Protein AF-A0A366D2D0-F1 (afdb_monomer_lite)

Foldseek 3Di:
DDPVLVVVQVPLVVVVVPPPDDDDDDDDDDDDDDPVVVVVVVVVVVVVVVDDDDDDDDDDPDPPVVVVVVVVVVVVVVVVVVVVVVVVVVVVVVVVVPCVVVPPPPVLVVLVVVVVVLVCVLVVDPDNVVSLVSLVVNLVVCVVVLVVCLVVLDQDARQNLLSNLVSCLVNVVLVVNQVSLLSQVVSVRYAHPPVDPDGSLLVLLVSLLVSLVVCVSSLHASPDRLVVNVVSCVVVVDPDQLQSQLSSLQSVLSRCVSVVVLVSSLVSNVVSCVSPVPSPCVVVNVVSCVVVVD

Secondary structure (DSSP, 8-state):
--HHHHHHHHHHHHHHTT----------------HHHHHHHHHHHHHHTT----------TTSHHHHHHHHHHHHHHHHHHHHHHHHHHHHHHHHHH-TTS----HHHHHHHHHHHHHHHHHHHSSSSSTTHHHHHHHHHHHHHHHHHHHHTT--S--HHHHHHHHHHHHTT-HHHHHHHHHHHHHTS-----TT--S-HHHHHHHHHHHHHHHHHHTT---TTHHHHHHHHHHHTT----HHHHHHHHHHHHHHHHHHT-HHHHHHHHHHHHHH-TTSSTHHHHHHHHHHHT-

Sequence (294 aa):
MNLIKKRQMDRLANLNKQKGAHKSEAKGGNAKPKTVSKLRKQLQKKAEVKVVDTPADSTGSDGSEADLKNLKDDVSDLENRVDDAESEIQAIKEKLDDESDFVGNPELETHKQMLVGLMDEVTSVEDIEERAPYKAEAIKRLEDFVNGFVSSGARYPNIVAVWVMIWLFDLKDIGRAMPLALHLVSQKIQLMPGRFNSNIATFVCDQVYDWAKAQLDAHKSSGPYLEQLIEAMEAEKWELNKVVKGKMYVIYGKHLDALAEYEPALNAYETAMDINPQAGAKKRIRELQAKLKL

pLDDT: mean 81.35, std 22.66, range [28.45, 98.81]

InterPro domains:
  IPR010270 Bacteriophage P2, GpM [PF05944] (121-238)
  IPR019734 Tetratricopeptide repeat [PS50005] (246-279)

Radius of gyration: 29.44 Å; chains: 1; bounding box: 52×90×63 Å

Organism: NCBI:txid491951

Structure (mmCIF, N/CA/C/O backbone):
data_AF-A0A366D2D0-F1
#
_entry.id   AF-A0A366D2D0-F1
#
loop_
_atom_site.group_PDB
_atom_site.id
_atom_site.type_symbol
_atom_site.label_atom_id
_atom_site.label_alt_id
_atom_site.label_comp_id
_atom_site.label_asym_id
_atom_site.label_entity_id
_atom_site.label_seq_id
_atom_site.pdbx_PDB_ins_code
_atom_site.Cartn_x
_atom_site.Cartn_y
_atom_site.Cartn_z
_atom_site.occupancy
_atom_site.B_iso_or_equiv
_atom_site.auth_seq_id
_atom_site.auth_comp_id
_atom_site.auth_asym_id
_atom_site.auth_atom_id
_atom_site.pdbx_PDB_model_num
ATOM 1 N N . MET A 1 1 ? 2.535 -19.680 21.824 1.00 52.47 1 MET A N 1
ATOM 2 C CA . MET A 1 1 ? 1.413 -18.903 21.238 1.00 52.47 1 MET A CA 1
ATOM 3 C C . MET A 1 1 ? 0.231 -18.963 22.202 1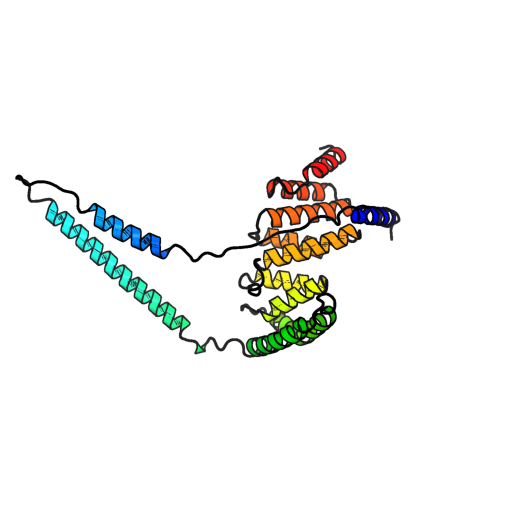.00 52.47 1 MET A C 1
ATOM 5 O O . MET A 1 1 ? -0.054 -20.050 22.684 1.00 52.47 1 MET A O 1
ATOM 9 N N . ASN A 1 2 ? -0.402 -17.836 22.553 1.00 64.12 2 ASN A N 1
ATOM 10 C CA . ASN A 1 2 ? -1.423 -17.805 23.615 1.00 64.12 2 ASN A CA 1
ATOM 11 C C . ASN A 1 2 ? -2.765 -18.423 23.149 1.00 64.12 2 ASN A C 1
ATOM 13 O O . ASN A 1 2 ? -3.200 -18.192 22.019 1.00 64.12 2 ASN A O 1
ATOM 17 N N . LEU A 1 3 ? -3.425 -19.182 24.033 1.00 40.34 3 LEU A N 1
ATOM 18 C CA . LEU A 1 3 ? -4.651 -19.954 23.786 1.00 40.34 3 LEU A CA 1
ATOM 19 C C . LEU A 1 3 ? -5.821 -19.090 23.277 1.00 40.34 3 LEU A C 1
ATOM 21 O O . LEU A 1 3 ? -6.649 -19.563 22.496 1.00 40.34 3 LEU A O 1
ATOM 25 N N . ILE A 1 4 ? -5.854 -17.815 23.678 1.00 46.47 4 ILE A N 1
ATOM 26 C CA . ILE A 1 4 ? -6.839 -16.819 23.231 1.00 46.47 4 ILE A CA 1
ATOM 27 C C . ILE A 1 4 ? -6.760 -16.620 21.709 1.00 46.47 4 ILE A C 1
ATOM 29 O O . ILE A 1 4 ? -7.781 -16.748 21.034 1.00 46.47 4 ILE A O 1
ATOM 33 N N . LYS A 1 5 ? -5.552 -16.417 21.153 1.00 48.38 5 LYS A N 1
ATOM 34 C CA . LYS A 1 5 ? -5.363 -16.194 19.707 1.00 48.38 5 LYS A CA 1
ATOM 35 C C . LYS A 1 5 ? -5.811 -17.404 18.879 1.00 48.38 5 LYS A C 1
ATOM 37 O O . LYS A 1 5 ? -6.445 -17.225 17.845 1.00 48.38 5 LYS A O 1
ATOM 42 N N . LYS A 1 6 ? -5.588 -18.634 19.369 1.00 50.22 6 LYS A N 1
ATOM 43 C CA . LYS A 1 6 ? -6.093 -19.852 18.705 1.00 50.22 6 LYS A CA 1
ATOM 44 C C . LYS A 1 6 ? -7.627 -19.911 18.692 1.00 50.22 6 LYS A C 1
ATOM 46 O O . LYS A 1 6 ? -8.207 -20.094 17.635 1.00 50.22 6 LYS A O 1
ATOM 51 N N . ARG A 1 7 ? -8.293 -19.675 19.828 1.00 49.91 7 ARG A N 1
ATOM 52 C CA . ARG A 1 7 ? -9.772 -19.674 19.900 1.00 49.91 7 ARG A CA 1
ATOM 53 C C . ARG A 1 7 ? -10.433 -18.533 19.120 1.00 49.91 7 ARG A C 1
ATOM 55 O O . ARG A 1 7 ? -11.623 -18.610 18.822 1.00 49.91 7 ARG A O 1
ATOM 62 N N . GLN A 1 8 ? -9.689 -17.470 18.817 1.00 47.38 8 GLN A N 1
ATOM 63 C CA . GLN A 1 8 ? -10.128 -16.451 17.869 1.00 47.38 8 GLN A CA 1
ATOM 64 C C . GLN A 1 8 ? -10.071 -17.004 16.433 1.00 47.38 8 GLN A C 1
ATOM 66 O O . GLN A 1 8 ? -11.096 -16.926 15.761 1.00 47.38 8 GLN A O 1
ATOM 71 N N . MET A 1 9 ? -8.958 -17.635 16.017 1.00 56.47 9 MET A N 1
ATOM 72 C CA . MET A 1 9 ? -8.757 -18.201 14.663 1.00 56.47 9 MET A CA 1
ATOM 73 C C . MET A 1 9 ? -9.925 -19.042 14.143 1.00 56.47 9 MET A C 1
ATOM 75 O O . MET A 1 9 ? -10.369 -18.868 13.009 1.00 56.47 9 MET A O 1
ATOM 79 N N . ASP A 1 10 ? -10.466 -19.912 14.994 1.00 54.81 10 ASP A N 1
ATOM 80 C CA . ASP A 1 10 ? -11.540 -20.839 14.626 1.00 54.81 10 ASP A CA 1
ATOM 81 C C . ASP A 1 10 ? -12.886 -20.128 14.309 1.00 54.81 10 ASP A C 1
ATOM 83 O O . ASP A 1 10 ? -13.818 -20.745 13.782 1.00 54.81 10 ASP A O 1
ATOM 87 N N . ARG A 1 11 ? -13.022 -18.821 14.611 1.00 47.12 11 ARG A N 1
ATOM 88 C CA . ARG A 1 11 ? -14.260 -18.048 14.393 1.00 47.12 11 ARG A CA 1
ATOM 89 C C . ARG A 1 11 ? -14.361 -17.367 13.025 1.00 47.12 11 ARG A C 1
ATOM 91 O O . ARG A 1 11 ? -15.436 -17.459 12.433 1.00 47.12 11 ARG A O 1
ATOM 98 N N . LEU A 1 12 ? -13.325 -16.702 12.494 1.00 46.84 12 LEU A N 1
ATOM 99 C CA . LEU A 1 12 ? -13.467 -16.018 11.189 1.00 46.84 12 LEU A CA 1
ATOM 100 C C . LEU A 1 12 ? -13.526 -16.997 10.009 1.00 46.84 12 LEU A C 1
ATOM 102 O O . LEU A 1 12 ? -14.236 -16.724 9.039 1.00 46.84 12 LEU A O 1
ATOM 106 N N . ALA A 1 13 ? -12.927 -18.186 10.141 1.00 47.25 13 ALA A N 1
ATOM 107 C CA . ALA A 1 13 ? -13.076 -19.277 9.175 1.00 47.25 13 ALA A CA 1
ATOM 108 C C . ALA A 1 13 ? -14.555 -19.600 8.859 1.00 47.25 13 ALA A C 1
ATOM 110 O O . ALA A 1 13 ? -14.911 -19.827 7.703 1.00 47.25 13 ALA A O 1
ATOM 111 N N . ASN A 1 14 ? -15.438 -19.546 9.865 1.00 44.28 14 ASN A N 1
ATOM 112 C CA . ASN A 1 14 ? -16.872 -19.788 9.686 1.00 44.28 14 ASN A CA 1
ATOM 113 C C . ASN A 1 14 ? -17.629 -18.603 9.050 1.00 44.28 14 ASN A C 1
ATOM 115 O O . ASN A 1 14 ? -18.633 -18.828 8.375 1.00 44.28 14 ASN A O 1
ATOM 119 N N . LEU A 1 15 ? -17.162 -17.356 9.204 1.00 42.53 15 LEU A N 1
ATOM 120 C CA . LEU A 1 15 ? -17.813 -16.185 8.591 1.00 42.53 15 LEU A CA 1
ATOM 121 C C . LEU A 1 15 ? -17.563 -16.085 7.079 1.00 42.53 15 LEU A C 1
ATOM 123 O O . LEU A 1 15 ? -18.434 -15.609 6.347 1.00 42.53 15 LEU A O 1
ATOM 127 N N . ASN A 1 16 ? -16.403 -16.539 6.593 1.00 38.56 16 ASN A N 1
ATOM 128 C CA . ASN A 1 16 ? -16.060 -16.452 5.168 1.00 38.56 16 ASN A CA 1
ATOM 129 C C . ASN A 1 16 ? -16.996 -17.281 4.271 1.00 38.56 16 ASN A C 1
ATOM 131 O O . ASN A 1 16 ? -17.237 -16.908 3.124 1.00 38.56 16 ASN A O 1
ATOM 135 N N . LYS A 1 17 ? -17.610 -18.346 4.804 1.00 42.81 17 LYS A N 1
ATOM 136 C CA . LYS A 1 17 ? -18.504 -19.244 4.052 1.00 42.81 17 LYS A CA 1
ATOM 137 C C . LYS A 1 17 ? -19.850 -18.616 3.642 1.00 42.81 17 LYS A C 1
ATOM 139 O O . LYS A 1 17 ? -20.606 -19.246 2.913 1.00 42.81 17 LYS A O 1
ATOM 144 N N . GLN A 1 18 ? -20.165 -17.399 4.104 1.00 42.59 18 GLN A N 1
ATOM 145 C CA . GLN A 1 18 ? -21.477 -16.753 3.921 1.00 42.59 18 GLN A CA 1
ATOM 146 C C . GLN A 1 18 ? -21.485 -15.531 2.980 1.00 42.59 18 GLN A C 1
ATOM 148 O O . GLN A 1 18 ? -22.542 -14.939 2.782 1.00 42.59 18 GLN A O 1
ATOM 153 N N . LYS A 1 19 ? -20.339 -15.107 2.420 1.00 40.75 19 LYS A N 1
ATOM 154 C CA . LYS A 1 19 ? -20.214 -13.805 1.716 1.00 40.75 19 LYS A CA 1
ATOM 155 C C . LYS A 1 19 ? -19.785 -13.877 0.244 1.00 40.75 19 LYS A C 1
ATOM 157 O O . LYS A 1 19 ? -19.439 -12.855 -0.336 1.00 40.75 19 LYS A O 1
ATOM 162 N N . GLY A 1 20 ? -19.819 -15.058 -0.369 1.00 37.41 20 GLY A N 1
ATOM 163 C CA . GLY A 1 20 ? -19.345 -15.289 -1.743 1.00 37.41 20 GLY A CA 1
ATOM 164 C C . GLY A 1 20 ? -20.298 -14.891 -2.883 1.00 37.41 20 GLY A C 1
ATOM 165 O O . GLY A 1 20 ? -20.088 -15.350 -3.999 1.00 37.41 20 GLY A O 1
ATOM 166 N N . ALA A 1 21 ? -21.351 -14.101 -2.636 1.00 36.56 21 ALA A N 1
ATOM 167 C CA . ALA A 1 21 ? -22.382 -13.786 -3.632 1.00 36.56 21 ALA A CA 1
ATOM 168 C C . ALA A 1 21 ? -22.459 -12.281 -3.963 1.00 36.56 21 ALA A C 1
ATOM 170 O O . ALA A 1 21 ? -22.469 -11.449 -3.059 1.00 36.56 21 ALA A O 1
ATOM 171 N N . HIS A 1 22 ? -22.604 -11.980 -5.262 1.00 32.03 22 HIS A N 1
ATOM 172 C CA . HIS A 1 22 ? -22.794 -10.661 -5.903 1.00 32.03 22 HIS A CA 1
ATOM 173 C C . HIS A 1 22 ? -21.599 -9.675 -5.905 1.00 32.03 22 HIS A C 1
ATOM 175 O O . HIS A 1 22 ? -21.304 -9.021 -4.907 1.00 32.03 22 HIS A O 1
ATOM 181 N N . LYS A 1 23 ? -20.988 -9.463 -7.089 1.00 35.56 23 LYS A N 1
ATOM 182 C CA . LYS A 1 23 ? -20.135 -8.294 -7.405 1.00 35.56 23 LYS A CA 1
ATOM 183 C C . LYS A 1 23 ? -20.101 -7.989 -8.919 1.00 35.56 23 LYS A C 1
ATOM 185 O O . LYS A 1 23 ? -19.731 -8.858 -9.699 1.00 35.56 23 LYS A O 1
ATOM 190 N N . SER A 1 24 ? -20.490 -6.767 -9.304 1.00 32.62 24 SER A N 1
ATOM 191 C CA . SER A 1 24 ? -20.585 -6.182 -10.671 1.00 32.62 24 SER A CA 1
ATOM 192 C C . SER A 1 24 ? -21.121 -4.729 -10.504 1.00 32.62 24 SER A C 1
ATOM 194 O O . SER A 1 24 ? -21.665 -4.451 -9.434 1.00 32.62 24 SER A O 1
ATOM 196 N N . GLU A 1 25 ? -21.042 -3.721 -11.390 1.00 28.45 25 GLU A N 1
ATOM 197 C CA . GLU A 1 25 ? -20.259 -3.324 -12.594 1.00 28.45 25 GLU A CA 1
ATOM 198 C C . GLU A 1 25 ? -20.647 -1.838 -12.905 1.00 28.45 25 GLU A C 1
ATOM 200 O O . GLU A 1 25 ? -21.586 -1.333 -12.295 1.00 28.45 25 GLU A O 1
ATOM 205 N N . ALA A 1 26 ? -20.079 -1.056 -13.839 1.00 30.23 26 ALA A N 1
ATOM 206 C CA . ALA A 1 26 ? -18.733 -0.940 -14.431 1.00 30.23 26 ALA A CA 1
ATOM 207 C C . ALA A 1 26 ? -18.665 0.347 -15.298 1.00 30.23 26 ALA A C 1
ATOM 209 O O . ALA A 1 26 ? -19.688 0.767 -15.835 1.00 30.23 26 ALA A O 1
ATOM 210 N N . LYS A 1 27 ? -17.450 0.886 -15.534 1.00 31.72 27 LYS A N 1
ATOM 211 C CA . LYS A 1 27 ? -17.128 2.013 -16.461 1.00 31.72 27 LYS A CA 1
ATOM 212 C C . LYS A 1 27 ? -17.766 3.372 -16.059 1.00 31.72 27 LYS A C 1
ATOM 214 O O . LYS A 1 27 ? -18.673 3.424 -15.243 1.00 31.72 27 LYS A O 1
ATOM 219 N N . GLY A 1 28 ? -17.320 4.538 -16.539 1.00 30.05 28 GLY A N 1
ATOM 220 C CA . GLY A 1 28 ? -16.122 4.891 -17.320 1.00 30.05 28 GLY A CA 1
ATOM 221 C C . GLY A 1 28 ? -16.344 6.182 -18.136 1.00 30.05 28 GLY A C 1
ATOM 222 O O . GLY A 1 28 ? -17.386 6.320 -18.767 1.00 30.05 28 GLY A O 1
ATOM 223 N N . GLY A 1 29 ? -15.394 7.129 -18.147 1.00 28.91 29 GLY A N 1
ATOM 224 C CA . GLY A 1 29 ? -15.506 8.366 -18.943 1.00 28.91 29 GLY A CA 1
ATOM 225 C C . GLY A 1 29 ? -14.376 9.379 -18.701 1.00 28.91 29 GLY A C 1
ATOM 226 O O . GLY A 1 29 ? -13.947 9.562 -17.567 1.00 28.91 29 GLY A O 1
ATOM 227 N N . ASN A 1 30 ? -13.895 10.033 -19.765 1.00 31.80 30 ASN A N 1
ATOM 228 C CA . ASN A 1 30 ? -12.744 10.954 -19.763 1.00 31.80 30 ASN A CA 1
ATOM 229 C C . ASN A 1 30 ? -13.148 12.337 -20.330 1.00 31.80 30 ASN A C 1
ATOM 231 O O . ASN A 1 30 ? -14.027 12.410 -21.189 1.00 31.80 30 ASN A O 1
ATOM 235 N N . ALA A 1 31 ? -12.524 13.432 -19.877 1.00 33.12 31 ALA A N 1
ATOM 236 C CA . ALA A 1 31 ? -12.874 14.801 -20.269 1.00 33.12 31 ALA A CA 1
ATOM 237 C C . ALA A 1 31 ? -11.646 15.723 -20.422 1.00 33.12 31 ALA A C 1
ATOM 239 O O . ALA A 1 31 ? -10.834 15.856 -19.510 1.00 33.12 31 ALA A O 1
ATOM 240 N N . LYS A 1 32 ? -11.550 16.420 -21.564 1.00 40.38 32 LYS A N 1
ATOM 241 C CA . LYS A 1 32 ? -10.494 17.414 -21.850 1.00 40.38 32 LYS A CA 1
ATOM 242 C C . LYS A 1 32 ? -10.744 18.757 -21.117 1.00 40.38 32 LYS A C 1
ATOM 244 O O . LYS A 1 32 ? -11.903 19.098 -20.857 1.00 40.38 32 LYS A O 1
ATOM 249 N N . PRO A 1 33 ? -9.690 19.529 -20.774 1.00 38.19 33 PRO A N 1
ATOM 250 C CA . PRO A 1 33 ? -9.798 20.711 -19.911 1.00 38.19 33 PRO A CA 1
ATOM 251 C C . PRO A 1 33 ? -10.516 21.895 -20.579 1.00 38.19 33 PRO A C 1
ATOM 253 O O . PRO A 1 33 ? -10.361 22.161 -21.768 1.00 38.19 33 PRO A O 1
ATOM 256 N N . LYS A 1 34 ? -11.304 22.639 -19.789 1.00 43.53 34 LYS A N 1
ATOM 257 C CA . LYS A 1 34 ? -12.264 23.654 -20.279 1.00 43.53 34 LYS A CA 1
ATOM 258 C C . LYS A 1 34 ? -11.745 25.104 -20.258 1.00 43.53 34 LYS A C 1
ATOM 260 O O . LYS A 1 34 ? -12.503 26.024 -20.561 1.00 43.53 34 LYS A O 1
ATOM 265 N N . THR A 1 35 ? -10.490 25.329 -19.868 1.00 49.75 35 THR A N 1
ATOM 266 C CA . THR A 1 35 ? -10.008 26.635 -19.377 1.00 49.75 35 THR A CA 1
ATOM 267 C C . THR A 1 35 ? -9.891 27.709 -20.466 1.00 49.75 35 THR A C 1
ATOM 269 O O . THR A 1 35 ? -10.516 28.761 -20.344 1.00 49.75 35 THR A O 1
ATOM 272 N N . VAL A 1 36 ? -9.178 27.435 -21.567 1.00 40.06 36 VAL A N 1
ATOM 273 C CA . VAL A 1 36 ? -8.894 28.420 -22.641 1.00 40.06 36 VAL A CA 1
ATOM 274 C C . VAL A 1 36 ? -10.177 28.963 -23.294 1.00 40.06 36 VAL A C 1
ATOM 276 O O . VAL A 1 36 ? -10.278 30.145 -23.619 1.00 40.06 36 VAL A O 1
ATOM 279 N N . SER A 1 37 ? -11.211 28.121 -23.411 1.00 48.66 37 SER A N 1
ATOM 280 C CA . SER A 1 37 ? -12.526 28.510 -23.944 1.00 48.66 37 SER A CA 1
ATOM 281 C C . SER A 1 37 ? -13.201 29.620 -23.126 1.00 48.66 37 SER A C 1
ATOM 283 O O . SER A 1 37 ? -13.938 30.435 -23.683 1.00 48.66 37 SER A O 1
ATOM 285 N N . LYS A 1 38 ? -12.952 29.672 -21.811 1.00 46.56 38 LYS A N 1
ATOM 286 C CA . LYS A 1 38 ? -13.625 30.602 -20.898 1.00 46.56 38 LYS A CA 1
ATOM 287 C C . LYS A 1 38 ? -13.111 32.034 -21.068 1.00 46.56 38 LYS A C 1
ATOM 289 O O . LYS A 1 38 ? -13.925 32.947 -21.170 1.00 46.56 38 LYS A O 1
ATOM 294 N N . LEU A 1 39 ? -11.792 32.202 -21.197 1.00 45.12 39 LEU A N 1
ATOM 295 C CA . LEU A 1 39 ? -11.152 33.505 -21.403 1.00 45.12 39 LEU A CA 1
ATOM 296 C C . LEU A 1 39 ? -11.525 34.101 -22.772 1.00 45.12 39 LEU A C 1
ATOM 298 O O . LEU A 1 39 ? -11.969 35.244 -22.853 1.00 45.12 39 LEU A O 1
ATOM 302 N N . ARG A 1 40 ? -11.472 33.286 -23.838 1.00 48.25 40 ARG A N 1
ATOM 303 C CA . ARG A 1 40 ? -11.847 33.706 -25.202 1.00 48.25 40 ARG A CA 1
ATOM 304 C C . ARG A 1 40 ? -13.308 34.176 -25.285 1.00 48.25 40 ARG A C 1
ATOM 306 O O . ARG A 1 40 ? -13.587 35.186 -25.923 1.00 48.25 40 ARG A O 1
ATOM 313 N N . LYS A 1 41 ? -14.224 33.509 -24.567 1.00 55.38 41 LYS A N 1
ATOM 314 C CA . LYS A 1 41 ? -15.632 33.937 -24.439 1.00 55.38 41 LYS A CA 1
ATOM 315 C C . LYS A 1 41 ? -15.826 35.203 -23.599 1.00 55.38 41 LYS A C 1
ATOM 317 O O . LYS A 1 41 ? -16.751 35.959 -23.878 1.00 55.38 41 LYS A O 1
ATOM 322 N N . GLN A 1 42 ? -14.993 35.453 -22.587 1.00 56.38 42 GLN A N 1
ATOM 323 C CA . GLN A 1 42 ? -15.056 36.703 -21.817 1.00 56.38 42 GLN A CA 1
ATOM 324 C C . GLN A 1 42 ? -14.621 37.911 -22.656 1.00 56.38 42 GLN A C 1
ATOM 326 O O . GLN A 1 42 ? -15.281 38.945 -22.591 1.00 56.38 42 GLN A O 1
ATOM 331 N N . LEU A 1 43 ? -13.584 37.765 -23.487 1.00 56.66 43 LEU A N 1
ATOM 332 C CA . LEU A 1 43 ? -13.137 38.817 -24.407 1.00 56.66 43 LEU A CA 1
ATOM 333 C C . LEU A 1 43 ? -14.205 39.147 -25.463 1.00 56.66 43 LEU A C 1
ATOM 335 O O . LEU A 1 43 ? -14.566 40.312 -25.608 1.00 56.66 43 LEU A O 1
ATOM 339 N N . GLN A 1 44 ? -14.786 38.134 -26.120 1.00 53.97 44 GLN A N 1
ATOM 340 C CA . GLN A 1 44 ? -15.885 38.339 -27.079 1.00 53.97 44 GLN A CA 1
ATOM 341 C C . GLN A 1 44 ? -17.083 39.050 -26.429 1.00 53.97 44 GLN A C 1
ATOM 343 O O . GLN A 1 44 ? -17.546 40.065 -26.943 1.00 53.97 44 GLN A O 1
ATOM 348 N N . LYS A 1 45 ? -17.513 38.608 -25.239 1.00 55.00 45 LYS A N 1
ATOM 349 C CA . LYS A 1 45 ? -18.630 39.247 -24.530 1.00 55.00 45 LYS A CA 1
ATOM 350 C C . LYS A 1 45 ? -18.325 40.688 -24.080 1.00 55.00 45 LYS A C 1
ATOM 352 O O . LYS A 1 45 ? -19.245 41.495 -23.989 1.00 55.00 45 LYS A O 1
ATOM 357 N N . LYS A 1 46 ? -17.058 41.042 -23.812 1.00 53.81 46 LYS A N 1
ATOM 358 C CA . LYS A 1 46 ? -16.660 42.431 -23.492 1.00 53.81 46 LYS A CA 1
ATOM 359 C C . LYS A 1 46 ? -16.714 43.345 -24.730 1.00 53.81 46 LYS A C 1
ATOM 361 O O . LYS A 1 46 ? -16.952 44.537 -24.568 1.00 53.81 46 LYS A O 1
ATOM 366 N N . ALA A 1 47 ? -16.553 42.800 -25.940 1.00 50.06 47 ALA A N 1
ATOM 367 C CA . ALA A 1 47 ? -16.746 43.539 -27.190 1.00 50.06 47 ALA A CA 1
ATOM 368 C C . ALA A 1 47 ? -18.239 43.740 -27.527 1.00 50.06 47 ALA A C 1
ATOM 370 O O . ALA A 1 47 ? -18.647 44.852 -27.849 1.00 50.06 47 ALA A O 1
ATOM 371 N N . GLU A 1 48 ? -19.065 42.696 -27.387 1.00 41.66 48 GLU A N 1
ATOM 372 C CA . GLU A 1 48 ? -20.508 42.736 -27.701 1.00 41.66 48 GLU A CA 1
ATOM 373 C C . GLU A 1 48 ? -21.289 43.766 -26.862 1.00 41.66 48 GLU A C 1
ATOM 375 O O . GLU A 1 48 ? -22.199 44.416 -27.367 1.00 41.66 48 GLU A O 1
ATOM 380 N N . VAL A 1 49 ? -20.910 43.974 -25.595 1.00 45.94 49 VAL A N 1
ATOM 381 C CA . VAL A 1 49 ? -21.576 44.928 -24.679 1.00 45.94 49 VAL A CA 1
ATOM 382 C C . VAL A 1 49 ? -21.433 46.398 -25.116 1.00 45.94 49 VAL A C 1
ATOM 384 O O . VAL A 1 49 ? -22.150 47.254 -24.606 1.00 45.94 49 VAL A O 1
ATOM 387 N N . LYS A 1 50 ? -20.552 46.711 -26.076 1.00 49.53 50 LYS A N 1
ATOM 388 C CA . LYS A 1 50 ? -20.306 48.083 -26.548 1.00 49.53 50 LYS A CA 1
ATOM 389 C C . LYS A 1 50 ? -21.183 48.531 -27.729 1.00 49.53 50 LYS A C 1
ATOM 391 O O . LYS A 1 50 ? -20.972 49.632 -28.229 1.00 49.53 50 LYS A O 1
ATOM 396 N N . VAL A 1 51 ? -22.129 47.702 -28.185 1.00 47.75 51 VAL A N 1
ATOM 397 C CA . VAL A 1 51 ? -22.972 47.973 -29.367 1.00 47.75 51 VAL A CA 1
ATOM 398 C C . VAL A 1 51 ? -24.460 47.821 -29.022 1.00 47.75 51 VAL A C 1
ATOM 400 O O . VAL A 1 51 ? -25.081 46.806 -29.325 1.00 47.75 51 VAL A O 1
ATOM 403 N N . VAL A 1 52 ? -25.025 48.842 -28.369 1.00 41.19 52 VAL A N 1
ATOM 404 C CA . VAL A 1 52 ? -26.477 49.039 -28.180 1.00 41.19 52 VAL A CA 1
ATOM 405 C C . VAL A 1 52 ? -26.792 50.527 -28.377 1.00 41.19 52 VAL A C 1
ATOM 407 O O . VAL A 1 52 ? -25.969 51.381 -28.052 1.00 41.19 52 VAL A O 1
ATOM 410 N N . ASP A 1 53 ? -27.948 50.814 -28.970 1.00 47.28 53 ASP A N 1
ATOM 411 C CA . ASP A 1 53 ? -28.284 52.068 -29.651 1.00 47.28 53 ASP A CA 1
ATOM 412 C C . ASP A 1 53 ? -28.424 53.324 -28.770 1.00 47.28 53 ASP A C 1
ATOM 414 O O . ASP A 1 53 ? -29.012 53.285 -27.688 1.00 47.28 53 ASP A O 1
ATOM 418 N N . THR A 1 54 ? -28.057 54.474 -29.350 1.00 35.53 54 THR A N 1
ATOM 419 C CA . THR A 1 54 ? -28.595 55.796 -28.980 1.00 35.53 54 THR A CA 1
ATOM 420 C C . THR A 1 54 ? -28.960 56.563 -30.263 1.00 35.53 54 THR A C 1
ATOM 422 O O . THR A 1 54 ? -28.106 56.677 -31.146 1.00 35.53 54 THR A O 1
ATOM 425 N N . PRO A 1 55 ? -30.193 57.085 -30.418 1.00 42.16 55 PRO A N 1
ATOM 426 C CA . PRO A 1 55 ? -30.582 57.882 -31.583 1.00 42.16 55 PRO A CA 1
ATOM 427 C C . PRO A 1 55 ? -30.010 59.308 -31.529 1.00 42.16 55 PRO A C 1
ATOM 429 O O . PRO A 1 55 ? -29.616 59.797 -30.473 1.00 42.16 55 PRO A O 1
ATOM 432 N N . ALA A 1 56 ? -29.987 59.987 -32.677 1.00 48.38 56 ALA A N 1
ATOM 433 C CA . ALA A 1 56 ? -29.388 61.312 -32.812 1.00 48.38 56 ALA A CA 1
ATOM 434 C C . ALA A 1 56 ? -30.316 62.458 -32.361 1.00 48.38 56 ALA A C 1
ATOM 436 O O . ALA A 1 56 ? -31.331 62.718 -33.003 1.00 48.38 56 ALA A O 1
ATOM 437 N N . ASP A 1 57 ? -29.887 63.197 -31.337 1.00 36.75 57 ASP A N 1
ATOM 438 C CA . ASP A 1 57 ? -30.000 64.662 -31.266 1.00 36.75 57 ASP A CA 1
ATOM 439 C C . ASP A 1 57 ? -28.815 65.209 -30.426 1.00 36.75 57 ASP A C 1
ATOM 441 O O . ASP A 1 57 ? -27.837 64.502 -30.177 1.00 36.75 57 ASP A O 1
ATOM 445 N N . SER A 1 58 ? -28.849 66.489 -30.077 1.00 46.06 58 SER A N 1
ATOM 446 C CA . SER A 1 58 ? -27.700 67.387 -29.959 1.00 46.06 58 SER A CA 1
ATOM 447 C C . SER A 1 58 ? -27.108 67.597 -28.551 1.00 46.06 58 SER A C 1
ATOM 449 O O . SER A 1 58 ? -27.701 67.268 -27.527 1.00 46.06 58 SER A O 1
ATOM 451 N N . THR A 1 59 ? -25.951 68.283 -28.540 1.00 40.69 59 THR A N 1
ATOM 452 C CA . THR A 1 59 ? -25.195 68.870 -27.402 1.00 40.69 59 THR A CA 1
ATOM 453 C C . THR A 1 59 ? -24.235 67.952 -26.614 1.00 40.69 59 THR A C 1
ATOM 455 O O . THR A 1 59 ? -24.568 66.824 -26.274 1.00 40.69 59 THR A O 1
ATOM 458 N N . GLY A 1 60 ? -23.033 68.471 -26.289 1.00 38.50 60 GLY A N 1
ATOM 459 C CA . GLY A 1 60 ? -22.113 67.883 -25.291 1.00 38.50 60 GLY A CA 1
ATOM 460 C C . GLY A 1 60 ? -20.808 67.228 -25.789 1.00 38.50 60 GLY A C 1
ATOM 461 O O . GLY A 1 60 ? -20.526 66.090 -25.422 1.00 38.50 60 GLY A O 1
ATOM 462 N N . SER A 1 61 ? -19.972 67.916 -26.578 1.00 48.47 61 SER A N 1
ATOM 463 C CA . SER A 1 61 ? -18.650 67.401 -26.989 1.00 48.47 61 SER A CA 1
ATOM 464 C C . SER A 1 61 ? -17.541 67.710 -25.966 1.00 48.47 61 SER A C 1
ATOM 466 O O . SER A 1 61 ? -16.883 68.740 -26.086 1.00 48.47 61 SER A O 1
ATOM 468 N N . ASP A 1 62 ? -17.336 66.822 -24.985 1.00 47.97 62 ASP A N 1
ATOM 469 C CA . ASP A 1 62 ? -16.110 66.814 -24.145 1.00 47.97 62 ASP A CA 1
ATOM 470 C C . ASP A 1 62 ? -15.807 65.450 -23.466 1.00 47.97 62 ASP A C 1
ATOM 472 O O . ASP A 1 62 ? -14.686 65.189 -23.042 1.00 47.97 62 ASP A O 1
ATOM 476 N N . GLY A 1 63 ? -16.783 64.532 -23.365 1.00 51.00 63 GLY A N 1
ATOM 477 C CA . GLY A 1 63 ? -16.589 63.246 -22.664 1.00 51.00 63 GLY A CA 1
ATOM 478 C C . GLY A 1 63 ? -15.975 62.108 -23.495 1.00 51.00 63 GLY A C 1
ATOM 479 O O . GLY A 1 63 ? -15.217 61.292 -22.975 1.00 51.00 63 GLY A O 1
ATOM 480 N N . SER A 1 64 ? -16.288 62.027 -24.792 1.00 57.62 64 SER A N 1
ATOM 481 C CA . SER A 1 64 ? -16.013 60.828 -25.604 1.00 57.62 64 SER A CA 1
ATOM 482 C C . SER A 1 64 ? -14.541 60.631 -25.979 1.00 57.62 64 SER A C 1
ATOM 484 O O . SER A 1 64 ? -14.094 59.492 -26.104 1.00 57.62 64 SER A O 1
ATOM 486 N N . GLU A 1 65 ? -13.777 61.710 -26.158 1.00 54.56 65 GLU A N 1
ATOM 487 C CA . GLU A 1 65 ? -12.368 61.628 -26.564 1.00 54.56 65 GLU A CA 1
ATOM 488 C C . GLU A 1 65 ? -11.459 61.197 -25.402 1.00 54.56 65 GLU A C 1
ATOM 490 O O . GLU A 1 65 ? -10.538 60.405 -25.602 1.00 54.56 65 GLU A O 1
ATOM 495 N N . ALA A 1 66 ? -11.777 61.617 -24.171 1.00 56.50 66 ALA A N 1
ATOM 496 C CA . ALA A 1 66 ? -11.104 61.149 -22.961 1.00 56.50 66 ALA A CA 1
ATOM 497 C C . ALA A 1 66 ? -11.317 59.642 -22.736 1.00 56.50 66 ALA A C 1
ATOM 499 O O . ALA A 1 66 ? -10.350 58.912 -22.519 1.00 56.50 66 ALA A O 1
ATOM 500 N N . ASP A 1 67 ? -12.555 59.154 -22.868 1.00 58.25 67 ASP A N 1
ATOM 501 C CA . ASP A 1 67 ? -12.859 57.722 -22.761 1.00 58.25 67 ASP A CA 1
ATOM 502 C C . ASP A 1 67 ? -12.174 56.904 -23.865 1.00 58.25 67 ASP A C 1
ATOM 504 O O . ASP A 1 67 ? -11.577 55.864 -23.582 1.00 58.25 67 ASP A O 1
ATOM 508 N N . LEU A 1 68 ? -12.209 57.370 -25.120 1.00 56.69 68 LEU A N 1
ATOM 509 C CA . LEU A 1 68 ? -11.521 56.711 -26.237 1.00 56.69 68 LEU A CA 1
ATOM 510 C C . LEU A 1 68 ? -10.000 56.675 -26.052 1.00 56.69 68 LEU A C 1
ATOM 512 O O . LEU A 1 68 ? -9.378 55.684 -26.435 1.00 56.69 68 LEU A O 1
ATOM 516 N N . LYS A 1 69 ? -9.410 57.712 -25.448 1.00 68.19 69 LYS A N 1
ATOM 517 C CA . LYS A 1 69 ? -7.991 57.732 -25.093 1.00 68.19 69 LYS A CA 1
ATOM 518 C C . LYS A 1 69 ? -7.679 56.720 -23.990 1.00 68.19 69 LYS A C 1
ATOM 520 O O . LYS A 1 69 ? -6.843 55.852 -24.215 1.00 68.19 69 LYS A O 1
ATOM 525 N N . 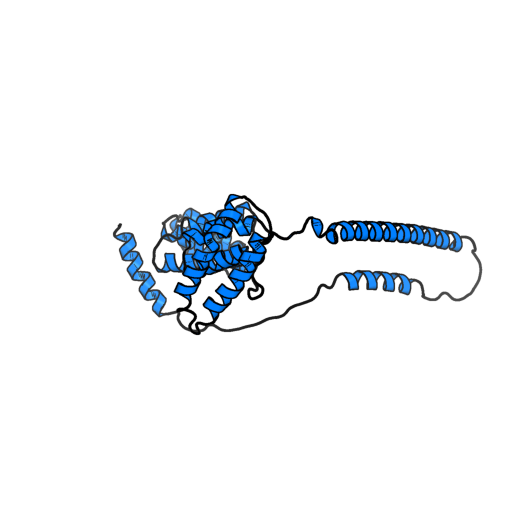ASN A 1 70 ? -8.399 56.758 -22.867 1.00 71.19 70 ASN A N 1
ATOM 526 C CA . ASN A 1 70 ? -8.221 55.806 -21.764 1.00 71.19 70 ASN A CA 1
ATOM 527 C C . ASN A 1 70 ? -8.328 54.351 -22.254 1.00 71.19 70 ASN A C 1
ATOM 529 O O . ASN A 1 70 ? -7.516 53.512 -21.892 1.00 71.19 70 ASN A O 1
ATOM 533 N N . LEU A 1 71 ? -9.287 54.065 -23.143 1.00 70.94 71 LEU A N 1
ATOM 534 C CA . LEU A 1 71 ? -9.476 52.753 -23.773 1.00 70.94 71 LEU A CA 1
ATOM 535 C C . LEU A 1 71 ? -8.375 52.350 -24.765 1.00 70.94 71 LEU A C 1
ATOM 537 O O . LEU A 1 71 ? -8.255 51.165 -25.068 1.00 70.94 71 LEU A O 1
ATOM 541 N N . LYS A 1 72 ? -7.614 53.305 -25.305 1.00 69.25 72 LYS A N 1
ATOM 542 C CA . LYS A 1 72 ? -6.460 53.046 -26.173 1.00 69.25 72 LYS A CA 1
ATOM 543 C C . LYS A 1 72 ? -5.198 52.805 -25.347 1.00 69.25 72 LYS A C 1
ATOM 545 O O . LYS A 1 72 ? -4.435 51.900 -25.672 1.00 69.25 72 LYS A O 1
ATOM 550 N N . ASP A 1 73 ? -5.037 53.558 -24.265 1.00 76.31 73 ASP A N 1
ATOM 551 C CA . ASP A 1 73 ? -3.964 53.379 -23.289 1.00 76.31 73 ASP A CA 1
ATOM 552 C C . ASP A 1 73 ? -4.120 51.998 -22.590 1.00 76.31 73 ASP A C 1
ATOM 554 O O . ASP A 1 73 ? -3.183 51.202 -22.598 1.00 76.31 73 ASP A O 1
ATOM 558 N N . ASP A 1 74 ? -5.342 51.626 -22.167 1.00 76.44 74 ASP A N 1
ATOM 559 C CA . ASP A 1 74 ? -5.732 50.278 -21.677 1.00 76.44 74 ASP A CA 1
ATOM 560 C C . ASP A 1 74 ? -5.356 49.137 -22.650 1.00 76.44 74 ASP A C 1
ATOM 562 O O . ASP A 1 74 ? -5.042 48.023 -22.225 1.00 76.44 74 ASP A O 1
ATOM 566 N N . VAL A 1 75 ? -5.464 49.375 -23.964 1.00 73.69 75 VAL A N 1
ATOM 567 C CA . VAL A 1 75 ? -5.148 48.375 -25.001 1.00 73.69 75 VAL A CA 1
ATOM 568 C C . VAL A 1 75 ? -3.642 48.257 -25.191 1.00 73.69 75 VAL A C 1
ATOM 570 O O . VAL A 1 75 ? -3.142 47.137 -25.205 1.00 73.69 75 VAL A O 1
ATOM 573 N N . SER A 1 76 ? -2.920 49.378 -25.229 1.00 76.44 76 SER A N 1
ATOM 574 C CA . SER A 1 76 ? -1.454 49.397 -25.283 1.00 76.44 76 SER A CA 1
ATOM 575 C C . SER A 1 76 ? -0.835 48.655 -24.088 1.00 76.44 76 SER A C 1
ATOM 577 O O . SER A 1 76 ? 0.081 47.852 -24.259 1.00 76.44 76 SER A O 1
ATOM 579 N N . ASP A 1 77 ? -1.368 48.853 -22.879 1.00 82.94 77 ASP A N 1
ATOM 580 C CA . ASP A 1 77 ? -0.935 48.130 -21.674 1.00 82.94 77 ASP A CA 1
ATOM 581 C C . ASP A 1 77 ? -1.263 46.628 -21.717 1.00 82.94 77 ASP A C 1
ATOM 583 O O . ASP A 1 77 ? -0.565 45.821 -21.100 1.00 82.94 77 ASP A O 1
ATOM 587 N N . LEU A 1 78 ? -2.314 46.218 -22.435 1.00 79.12 78 LEU A N 1
ATOM 588 C CA . LEU A 1 78 ? -2.634 44.803 -22.645 1.00 79.12 78 LEU A CA 1
ATOM 589 C C . LEU A 1 78 ? -1.771 44.160 -23.737 1.00 79.12 78 LEU A C 1
ATOM 591 O O . LEU A 1 78 ? -1.429 42.991 -23.588 1.00 79.12 78 LEU A O 1
ATOM 595 N N . GLU A 1 79 ? -1.412 44.899 -24.787 1.00 79.25 79 GLU A N 1
ATOM 596 C CA . GLU A 1 79 ? -0.522 44.445 -25.864 1.00 79.25 79 GLU A CA 1
ATOM 597 C C . GLU A 1 79 ? 0.897 44.212 -25.323 1.00 79.25 79 GLU A C 1
ATOM 599 O O . GLU A 1 79 ? 1.384 43.085 -25.394 1.00 79.25 79 GLU A O 1
ATOM 604 N N . ASN A 1 80 ? 1.482 45.192 -24.619 1.00 81.31 80 ASN A N 1
ATOM 605 C CA . ASN A 1 80 ? 2.781 45.045 -23.938 1.00 81.31 80 ASN A CA 1
ATOM 606 C C . ASN A 1 80 ? 2.834 43.791 -23.037 1.00 81.31 80 ASN A C 1
ATOM 608 O O . ASN A 1 80 ? 3.804 43.039 -23.039 1.00 81.31 80 ASN A O 1
ATOM 612 N N . ARG A 1 81 ? 1.754 43.526 -22.289 1.00 82.31 81 ARG A N 1
ATOM 613 C CA . ARG A 1 81 ? 1.651 42.374 -21.375 1.00 82.31 81 ARG A CA 1
ATOM 614 C C . ARG A 1 81 ? 1.397 41.036 -22.072 1.00 82.31 81 ARG A C 1
ATOM 616 O O . ARG A 1 81 ? 1.530 39.995 -21.425 1.00 82.31 81 ARG A O 1
ATOM 623 N N . VAL A 1 82 ? 0.988 41.042 -23.340 1.00 78.06 82 VAL A N 1
ATOM 624 C CA . VAL A 1 82 ? 0.977 39.841 -24.184 1.00 78.06 82 VAL A CA 1
ATOM 625 C C . VAL A 1 82 ? 2.383 39.589 -24.713 1.00 78.06 82 VAL A C 1
ATOM 627 O O . VAL A 1 82 ? 2.846 38.462 -24.587 1.00 78.06 82 VAL A O 1
ATOM 630 N N . ASP A 1 83 ? 3.092 40.618 -25.178 1.00 80.81 83 ASP A N 1
ATOM 631 C CA . ASP A 1 83 ? 4.474 40.497 -25.662 1.00 80.81 83 ASP A CA 1
ATOM 632 C C . ASP A 1 83 ? 5.437 40.016 -24.556 1.00 80.81 83 ASP A C 1
ATOM 634 O O . ASP A 1 83 ? 6.254 39.119 -24.791 1.00 80.81 83 ASP A O 1
ATOM 638 N N . ASP A 1 84 ? 5.286 40.519 -23.322 1.00 82.81 84 ASP A N 1
ATOM 639 C CA . ASP A 1 84 ? 5.981 40.006 -22.129 1.00 82.81 84 ASP A CA 1
ATOM 640 C C . ASP A 1 84 ? 5.690 38.508 -21.911 1.00 82.81 84 ASP A C 1
ATOM 642 O O . ASP A 1 84 ? 6.601 37.702 -21.717 1.00 82.81 84 ASP A O 1
ATOM 646 N N . ALA A 1 85 ? 4.415 38.109 -21.968 1.00 77.25 85 ALA A N 1
ATOM 647 C CA . ALA A 1 85 ? 3.993 36.732 -21.713 1.00 77.25 85 ALA A CA 1
ATOM 648 C C . ALA A 1 85 ? 4.392 35.765 -22.842 1.00 77.25 85 ALA A C 1
ATOM 650 O O . ALA A 1 85 ? 4.715 34.608 -22.572 1.00 77.25 85 ALA A O 1
ATOM 651 N N . GLU A 1 86 ? 4.401 36.210 -24.100 1.00 83.50 86 GLU A N 1
ATOM 652 C CA . GLU A 1 86 ? 4.923 35.432 -25.226 1.00 83.50 86 GLU A CA 1
ATOM 653 C C . GLU A 1 86 ? 6.450 35.301 -25.143 1.00 83.50 86 GLU A C 1
ATOM 655 O O . GLU A 1 86 ? 6.973 34.218 -25.417 1.00 83.50 86 GLU A O 1
ATOM 660 N N . SER A 1 87 ? 7.150 36.329 -24.651 1.00 81.56 87 SER A N 1
ATOM 661 C CA . SER A 1 87 ? 8.588 36.281 -24.352 1.00 81.56 87 SER A CA 1
ATOM 662 C C . SER A 1 87 ? 8.913 35.317 -23.203 1.00 81.56 87 SER A C 1
ATOM 664 O O . SER A 1 87 ? 9.827 34.502 -23.332 1.00 81.56 87 SER A O 1
ATOM 666 N N . GLU A 1 88 ? 8.140 35.323 -22.108 1.00 84.38 88 GLU A N 1
ATOM 667 C CA . GLU A 1 88 ? 8.262 34.324 -21.033 1.00 84.38 88 GLU A CA 1
ATOM 668 C C . GLU A 1 88 ? 7.993 32.905 -21.551 1.00 84.38 88 GLU A C 1
ATOM 670 O O . GLU A 1 88 ? 8.766 31.986 -21.276 1.00 84.38 88 GLU A O 1
ATOM 675 N N . ILE A 1 89 ? 6.931 32.713 -22.343 1.00 76.06 89 ILE A N 1
ATOM 676 C CA . ILE A 1 89 ? 6.605 31.422 -22.963 1.00 76.06 89 ILE A CA 1
ATOM 677 C C . ILE A 1 89 ? 7.736 30.957 -23.887 1.00 76.06 89 ILE A C 1
ATOM 679 O O . ILE A 1 89 ? 8.061 29.770 -23.885 1.00 76.06 89 ILE A O 1
ATOM 683 N N . GLN A 1 90 ? 8.351 31.854 -24.658 1.00 79.31 90 GLN A N 1
ATOM 684 C CA . GLN A 1 90 ? 9.460 31.517 -25.546 1.00 79.31 90 GLN A CA 1
ATOM 685 C C . GLN A 1 90 ? 10.728 31.151 -24.760 1.00 79.31 90 GLN A C 1
ATOM 687 O O . GLN A 1 90 ? 11.308 30.101 -25.018 1.00 79.31 90 GLN A O 1
ATOM 692 N N . ALA A 1 91 ? 11.082 31.912 -23.722 1.00 79.50 91 ALA A N 1
ATOM 693 C CA . ALA A 1 91 ? 12.195 31.583 -22.828 1.00 79.50 91 ALA A CA 1
ATOM 694 C C . ALA A 1 91 ? 11.959 30.300 -22.000 1.00 79.50 91 ALA A C 1
ATOM 696 O O . ALA A 1 91 ? 12.914 29.676 -21.535 1.00 79.50 91 ALA A O 1
ATOM 697 N N . ILE A 1 92 ? 10.700 29.896 -21.792 1.00 74.19 92 ILE A N 1
ATOM 698 C CA . ILE A 1 92 ? 10.333 28.601 -21.199 1.00 74.19 92 ILE A CA 1
ATOM 699 C C . ILE A 1 92 ? 10.459 27.469 -22.227 1.00 74.19 92 ILE A C 1
ATOM 701 O O . ILE A 1 92 ? 10.968 26.411 -21.865 1.00 74.19 92 ILE A O 1
ATOM 705 N N . LYS A 1 93 ? 10.055 27.673 -23.491 1.00 72.94 93 LYS A N 1
ATOM 706 C CA . LYS A 1 93 ? 10.279 26.691 -24.570 1.00 72.94 93 LYS A CA 1
ATOM 707 C C . LYS A 1 93 ? 11.760 26.458 -24.820 1.00 72.94 93 LYS A C 1
ATOM 709 O O . LYS A 1 93 ? 12.172 25.316 -24.856 1.00 72.94 93 LYS A O 1
ATOM 714 N N . GLU A 1 94 ? 12.575 27.504 -24.908 1.00 75.06 94 GLU A N 1
ATOM 715 C CA . GLU A 1 94 ? 14.018 27.358 -25.151 1.00 75.06 94 GLU A CA 1
ATOM 716 C C . GLU A 1 94 ? 14.722 26.593 -24.014 1.00 75.06 94 GLU A C 1
ATOM 718 O O . GLU A 1 94 ? 15.674 25.866 -24.263 1.00 75.06 94 GLU A O 1
ATOM 723 N N . LYS A 1 95 ? 14.192 26.650 -22.782 1.00 68.94 95 LYS A N 1
ATOM 724 C CA . LYS A 1 95 ? 14.624 25.822 -21.635 1.00 68.94 95 LYS A CA 1
ATOM 725 C C . LYS A 1 95 ? 14.016 24.409 -21.587 1.00 68.94 95 LYS A C 1
ATOM 727 O O . LYS A 1 95 ? 14.312 23.661 -20.659 1.00 68.94 95 LYS A O 1
ATOM 732 N N . LEU A 1 96 ? 13.130 24.068 -22.519 1.00 59.66 96 LEU A N 1
ATOM 733 C CA . LEU A 1 96 ? 12.530 22.739 -22.696 1.00 59.66 96 LEU A CA 1
ATOM 734 C C . LEU A 1 96 ? 13.062 22.044 -23.959 1.00 59.66 96 LEU A C 1
ATOM 736 O O . LEU A 1 96 ? 13.234 20.831 -23.944 1.00 59.66 96 LEU A O 1
ATOM 740 N N . ASP A 1 97 ? 13.332 22.817 -25.011 1.00 56.38 97 ASP A N 1
ATOM 741 C CA . ASP A 1 97 ? 13.901 22.383 -26.289 1.00 56.38 97 ASP A CA 1
ATOM 742 C C . ASP A 1 97 ? 15.431 22.179 -26.202 1.00 56.38 97 ASP A C 1
ATOM 744 O O . ASP A 1 97 ? 16.025 21.576 -27.097 1.00 56.38 97 ASP A O 1
ATOM 748 N N . ASP A 1 98 ? 16.079 22.621 -25.115 1.00 51.59 98 ASP A N 1
ATOM 749 C CA . ASP A 1 98 ? 17.455 22.244 -24.764 1.00 51.59 98 ASP A CA 1
ATOM 750 C C . ASP A 1 98 ? 17.506 20.801 -24.216 1.00 51.59 98 ASP A C 1
ATOM 752 O O . ASP A 1 98 ? 17.833 20.534 -23.058 1.00 51.59 98 ASP A O 1
ATOM 756 N N . GLU A 1 99 ? 17.163 19.835 -25.077 1.00 48.91 99 GLU A N 1
ATOM 757 C CA . GLU A 1 99 ? 17.195 18.396 -24.774 1.00 48.91 99 GLU A CA 1
ATOM 758 C C . GLU A 1 99 ? 18.616 17.878 -24.447 1.00 48.91 99 GLU A C 1
ATOM 760 O O . GLU A 1 99 ? 18.774 16.710 -24.086 1.00 48.91 99 GLU A O 1
ATOM 765 N N . SER A 1 100 ? 19.657 18.720 -24.533 1.00 45.06 100 SER A N 1
ATOM 766 C CA . SER A 1 100 ? 21.048 18.334 -24.264 1.00 45.06 100 SER A CA 1
ATOM 767 C C . SER A 1 100 ? 21.291 17.919 -22.805 1.00 45.06 100 SER A C 1
ATOM 769 O O . SER A 1 100 ? 22.030 16.962 -22.565 1.00 45.06 100 SER A O 1
ATOM 771 N N . ASP A 1 101 ? 20.5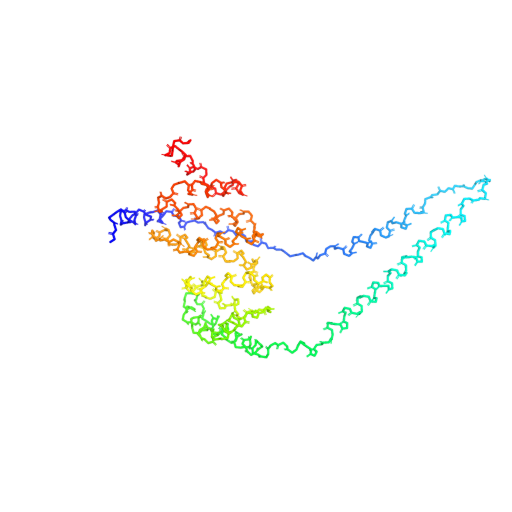91 18.543 -21.851 1.00 41.28 101 ASP A N 1
ATOM 772 C CA . ASP A 1 101 ? 20.573 18.142 -20.435 1.00 41.28 101 ASP A CA 1
ATOM 773 C C . ASP A 1 101 ? 19.536 17.034 -20.139 1.00 41.28 101 ASP A C 1
ATOM 775 O O . ASP A 1 101 ? 19.589 16.396 -19.083 1.00 41.28 101 ASP A O 1
ATOM 779 N N . PHE A 1 102 ? 18.619 16.735 -21.072 1.00 42.06 102 PHE A N 1
ATOM 780 C CA . PHE A 1 102 ? 17.690 15.599 -20.983 1.00 42.06 102 PHE A CA 1
ATOM 781 C C . PHE A 1 102 ? 18.139 14.403 -21.837 1.00 42.06 102 PHE A C 1
ATOM 783 O O . PHE A 1 102 ? 17.339 13.735 -22.498 1.00 42.06 102 PHE A O 1
ATOM 790 N N . VAL A 1 103 ? 19.418 14.027 -21.714 1.00 42.72 103 VAL A N 1
ATOM 791 C CA . VAL A 1 103 ? 19.845 12.640 -21.962 1.00 42.72 103 VAL A CA 1
ATOM 792 C C . VAL A 1 103 ? 19.191 11.754 -20.894 1.00 42.72 103 VAL A C 1
ATOM 794 O O . VAL A 1 103 ? 19.780 11.442 -19.857 1.00 42.72 103 VAL A O 1
ATOM 797 N N . GLY A 1 104 ? 17.922 11.404 -21.127 1.00 55.41 104 GLY A N 1
ATOM 798 C CA . GLY A 1 104 ? 17.088 10.639 -20.205 1.00 55.41 104 GLY A CA 1
ATOM 799 C C . GLY A 1 104 ? 17.817 9.378 -19.758 1.00 55.41 104 GLY A C 1
ATOM 800 O O . GLY A 1 104 ? 18.284 8.625 -20.611 1.00 55.41 104 GLY A O 1
ATOM 801 N N . ASN A 1 105 ? 17.956 9.206 -18.433 1.00 70.94 105 ASN A N 1
ATOM 802 C CA . ASN A 1 105 ? 18.898 8.275 -17.797 1.00 70.94 105 ASN A CA 1
ATOM 803 C C . ASN A 1 105 ? 19.084 6.983 -18.630 1.00 70.94 105 ASN A C 1
ATOM 805 O O . ASN A 1 105 ? 18.157 6.170 -18.667 1.00 70.94 105 ASN A O 1
ATOM 809 N N . PRO A 1 106 ? 20.249 6.760 -19.276 1.00 79.50 106 PRO A N 1
ATOM 810 C CA . PRO A 1 106 ? 20.438 5.628 -20.188 1.00 79.50 106 PRO A CA 1
ATOM 811 C C . PRO A 1 106 ? 20.180 4.264 -19.534 1.00 79.50 106 PRO A C 1
ATOM 813 O O . PRO A 1 106 ? 19.718 3.322 -20.182 1.00 79.50 106 PRO A O 1
ATOM 816 N N . GLU A 1 107 ? 20.408 4.172 -18.224 1.00 87.38 107 GLU A N 1
ATOM 817 C CA . GLU A 1 107 ? 20.072 3.007 -17.415 1.00 87.38 107 GLU A CA 1
ATOM 818 C C . GLU A 1 107 ? 18.547 2.813 -17.289 1.00 87.38 107 GLU A C 1
ATOM 820 O O . GLU A 1 107 ? 18.059 1.691 -17.426 1.00 87.38 107 GLU A O 1
ATOM 825 N N . LEU A 1 108 ? 17.770 3.889 -17.108 1.00 92.06 108 LEU A N 1
ATOM 826 C CA . LEU A 1 108 ? 16.302 3.843 -17.088 1.00 92.06 108 LEU A CA 1
ATOM 827 C C . LEU A 1 108 ? 15.730 3.428 -18.446 1.00 92.06 108 LEU A C 1
ATOM 829 O O . LEU A 1 108 ? 14.813 2.612 -18.473 1.00 92.06 108 LEU A O 1
ATOM 833 N N . GLU A 1 109 ? 16.239 3.956 -19.564 1.00 92.56 109 GLU A N 1
ATOM 834 C CA . GLU A 1 109 ? 15.743 3.562 -20.893 1.00 92.56 109 GLU A CA 1
ATOM 835 C C . GLU A 1 109 ? 16.067 2.094 -21.205 1.00 92.56 109 GLU A C 1
ATOM 837 O O . GLU A 1 109 ? 15.210 1.366 -21.710 1.00 92.56 109 GLU A O 1
ATOM 842 N N . THR A 1 110 ? 17.243 1.613 -20.789 1.00 94.69 110 THR A N 1
ATOM 843 C CA . THR A 1 110 ? 17.608 0.187 -20.858 1.00 94.69 110 THR A CA 1
ATOM 844 C C . THR A 1 110 ? 16.637 -0.677 -20.041 1.00 94.69 110 THR A C 1
ATOM 846 O O . THR A 1 110 ? 16.084 -1.656 -20.550 1.00 94.69 110 THR A O 1
ATOM 849 N N . HIS A 1 111 ? 16.341 -0.296 -18.794 1.00 97.38 111 HIS A N 1
ATOM 850 C CA . HIS A 1 111 ? 15.414 -1.048 -17.941 1.00 97.38 111 HIS A CA 1
ATOM 851 C C . HIS A 1 111 ? 13.938 -0.890 -18.340 1.00 97.38 111 HIS A C 1
ATOM 853 O O . HIS A 1 111 ? 13.149 -1.797 -18.083 1.00 97.38 111 HIS A O 1
ATOM 859 N N . LYS A 1 112 ? 13.545 0.189 -19.030 1.00 96.50 112 LYS A N 1
ATOM 860 C CA . LYS A 1 112 ? 12.232 0.310 -19.691 1.00 96.50 112 LYS A CA 1
ATOM 861 C C . LYS A 1 112 ? 12.089 -0.690 -20.841 1.00 96.50 112 LYS A C 1
ATOM 863 O O . LYS A 1 112 ? 11.041 -1.318 -20.952 1.00 96.50 112 LYS A O 1
ATOM 868 N N . GLN A 1 113 ? 13.122 -0.868 -21.668 1.00 96.25 113 GLN A N 1
ATOM 869 C CA . GLN A 1 113 ? 13.110 -1.879 -22.735 1.00 96.25 113 GLN A CA 1
ATOM 870 C C . GLN A 1 113 ? 13.048 -3.297 -22.151 1.00 96.25 113 GLN A C 1
ATOM 872 O O . GLN A 1 113 ? 12.222 -4.101 -22.583 1.00 96.25 113 GLN A O 1
ATOM 877 N N . MET A 1 114 ? 13.838 -3.580 -21.107 1.00 97.62 114 MET A N 1
ATOM 878 C CA . MET A 1 114 ? 13.768 -4.853 -20.380 1.00 97.62 114 MET A CA 1
ATOM 879 C C . MET A 1 114 ? 12.370 -5.091 -19.784 1.00 97.62 114 MET A C 1
ATOM 881 O O . MET A 1 114 ? 11.796 -6.161 -19.968 1.00 97.62 114 MET A O 1
ATOM 885 N N . LEU A 1 115 ? 11.790 -4.082 -19.127 1.00 98.06 115 LEU A N 1
ATOM 886 C CA . LEU A 1 115 ? 10.439 -4.124 -18.564 1.00 98.06 115 LEU A CA 1
ATOM 887 C C . LEU A 1 115 ? 9.373 -4.496 -19.606 1.00 98.06 115 LEU A C 1
ATOM 889 O O . LEU A 1 115 ? 8.465 -5.245 -19.261 1.00 98.06 115 LEU A O 1
ATOM 893 N N . VAL A 1 116 ? 9.461 -4.007 -20.850 1.00 97.31 116 VAL A N 1
ATOM 894 C CA . VAL A 1 116 ? 8.508 -4.382 -21.915 1.00 97.31 116 VAL A CA 1
ATOM 895 C C . VAL A 1 116 ? 8.579 -5.885 -22.191 1.00 97.31 116 VAL A C 1
ATOM 897 O O . VAL A 1 116 ? 7.557 -6.557 -22.087 1.00 97.31 116 VAL A O 1
ATOM 900 N N . GLY A 1 117 ? 9.776 -6.439 -22.411 1.00 97.69 117 GLY A N 1
ATOM 901 C CA . GLY A 1 117 ? 9.943 -7.886 -22.606 1.00 97.69 117 GLY A CA 1
ATOM 902 C C . GLY A 1 117 ? 9.459 -8.714 -21.408 1.00 97.69 117 GLY A C 1
ATOM 903 O O . GLY A 1 117 ? 8.794 -9.731 -21.582 1.00 97.69 117 GLY A O 1
ATOM 904 N N . LEU A 1 118 ? 9.701 -8.241 -20.181 1.00 98.06 118 LEU A N 1
ATOM 905 C CA . LEU A 1 118 ? 9.208 -8.888 -18.957 1.00 98.06 118 LEU A CA 1
ATOM 906 C C . LEU A 1 118 ? 7.685 -8.779 -18.793 1.00 98.06 118 LEU A C 1
ATOM 908 O O . LEU A 1 118 ? 7.058 -9.679 -18.235 1.00 98.06 118 LEU A O 1
ATOM 912 N N . MET A 1 119 ? 7.066 -7.700 -19.275 1.00 96.69 119 MET A N 1
ATOM 913 C CA . MET A 1 119 ? 5.610 -7.581 -19.337 1.00 96.69 119 MET A CA 1
ATOM 914 C C . MET A 1 119 ? 5.013 -8.538 -20.373 1.00 96.69 119 MET A C 1
ATOM 916 O O . MET A 1 119 ? 3.950 -9.101 -20.106 1.00 96.69 119 MET A O 1
ATOM 920 N N . ASP A 1 120 ? 5.688 -8.771 -21.497 1.00 96.94 120 ASP A N 1
ATOM 921 C CA . ASP A 1 120 ? 5.264 -9.747 -22.505 1.00 96.94 120 ASP A CA 1
ATOM 922 C C . ASP A 1 120 ? 5.417 -11.187 -21.977 1.00 96.94 120 ASP A C 1
ATOM 924 O O . ASP A 1 120 ? 4.449 -11.950 -22.025 1.00 96.94 120 ASP A O 1
ATOM 928 N N . GLU A 1 121 ? 6.546 -11.533 -21.336 1.00 97.06 121 GLU A N 1
ATOM 929 C CA . GLU A 1 121 ? 6.717 -12.794 -20.584 1.00 97.06 121 GLU A CA 1
ATOM 930 C C . GLU A 1 121 ? 5.548 -13.003 -19.596 1.00 97.06 121 GLU A C 1
ATOM 932 O O . GLU A 1 121 ? 4.831 -14.001 -19.672 1.00 97.06 121 GLU A O 1
ATOM 937 N N . VAL A 1 122 ? 5.285 -12.023 -18.721 1.00 96.19 122 VAL A N 1
ATOM 938 C CA . VAL A 1 122 ? 4.220 -12.076 -17.700 1.00 96.19 122 VAL A CA 1
ATOM 939 C C . VAL A 1 122 ? 2.801 -12.073 -18.289 1.00 96.19 122 VAL A C 1
ATOM 941 O O . VAL A 1 122 ? 1.874 -12.501 -17.604 1.00 96.19 122 VAL A O 1
ATOM 944 N N . THR A 1 123 ? 2.571 -11.576 -19.508 1.00 93.88 123 THR A N 1
ATOM 945 C CA . THR A 1 123 ? 1.217 -11.525 -20.101 1.00 93.88 123 THR A CA 1
ATOM 946 C C . THR A 1 123 ? 0.920 -12.637 -21.099 1.00 93.88 123 THR A C 1
ATOM 948 O O . THR A 1 123 ? -0.263 -12.895 -21.326 1.00 93.88 123 THR A O 1
ATOM 951 N N . SER A 1 124 ? 1.946 -13.334 -21.598 1.00 95.62 124 SER A N 1
ATOM 952 C CA . SER A 1 124 ? 1.826 -14.520 -22.460 1.00 95.62 124 SER A CA 1
ATOM 953 C C . SER A 1 124 ? 1.138 -15.720 -21.788 1.00 95.62 124 SER A C 1
ATOM 955 O O . SER A 1 124 ? 0.476 -16.507 -22.458 1.00 95.62 124 SER A O 1
ATOM 957 N N . VAL A 1 125 ? 1.253 -15.843 -20.462 1.00 95.69 125 VAL A N 1
ATOM 958 C CA . VAL A 1 125 ? 0.591 -16.883 -19.659 1.00 95.69 125 VAL A CA 1
ATOM 959 C C . VAL A 1 125 ? -0.885 -16.531 -19.494 1.00 95.69 125 VAL A C 1
ATOM 961 O O . VAL A 1 125 ? -1.191 -15.506 -18.889 1.00 95.69 125 VAL A O 1
ATOM 964 N N . GLU A 1 126 ? -1.817 -17.337 -20.003 1.00 92.62 126 GLU A N 1
ATOM 965 C CA . GLU A 1 126 ? -3.247 -16.981 -19.985 1.00 92.62 126 GLU A CA 1
ATOM 966 C C . GLU A 1 126 ? -3.823 -16.867 -18.562 1.00 92.62 126 GLU A C 1
ATOM 968 O O . GLU A 1 126 ? -4.418 -15.836 -18.234 1.00 92.62 126 GLU A O 1
ATOM 973 N N . ASP A 1 127 ? -3.599 -17.866 -17.701 1.00 93.88 127 ASP A N 1
ATOM 974 C CA . ASP A 1 127 ? -4.073 -17.844 -16.313 1.00 93.88 127 ASP A CA 1
ATOM 975 C C . ASP A 1 127 ? -3.329 -16.774 -15.492 1.00 93.88 127 ASP A C 1
ATOM 977 O O . ASP A 1 127 ? -2.106 -16.641 -15.540 1.00 93.88 127 ASP A O 1
ATOM 981 N N . ILE A 1 128 ? -4.076 -15.974 -14.728 1.00 89.94 128 ILE A N 1
ATOM 982 C CA . ILE A 1 128 ? -3.531 -14.866 -13.943 1.00 89.94 128 ILE A CA 1
ATOM 983 C C . ILE A 1 128 ? -2.841 -15.319 -12.645 1.00 89.94 128 ILE A C 1
ATOM 985 O O . ILE A 1 128 ? -1.999 -14.577 -12.125 1.00 89.94 128 ILE A O 1
ATOM 989 N N . GLU A 1 129 ? -3.165 -16.511 -12.136 1.00 90.62 129 GLU A N 1
ATOM 990 C CA . GLU A 1 129 ? -2.542 -17.117 -10.954 1.00 90.62 129 GLU A CA 1
ATOM 991 C C . GLU A 1 129 ? -1.190 -17.756 -11.321 1.00 90.62 129 GLU A C 1
ATOM 993 O O . GLU A 1 129 ? -0.193 -17.539 -10.625 1.00 90.62 129 GLU A O 1
ATOM 998 N N . GLU A 1 130 ? -1.099 -18.408 -12.486 1.00 95.88 130 GLU A N 1
ATOM 999 C CA . GLU A 1 130 ? 0.152 -18.979 -13.020 1.00 95.88 130 GLU A CA 1
ATOM 1000 C C . GLU A 1 130 ? 1.215 -17.923 -13.381 1.00 95.88 130 GLU A C 1
ATOM 1002 O O . GLU A 1 130 ? 2.394 -18.244 -13.526 1.00 95.88 130 GLU A O 1
ATOM 1007 N N . ARG A 1 131 ? 0.856 -16.633 -13.446 1.00 97.50 131 ARG A N 1
ATOM 1008 C CA . ARG A 1 131 ? 1.808 -15.523 -13.666 1.00 97.50 131 ARG A CA 1
ATOM 1009 C C . ARG A 1 131 ? 2.744 -15.257 -12.482 1.00 97.50 131 ARG A C 1
ATOM 1011 O O . ARG A 1 131 ? 3.661 -14.445 -12.615 1.00 97.50 131 ARG A O 1
ATOM 1018 N N . ALA A 1 132 ? 2.530 -15.870 -11.315 1.00 97.88 132 ALA A N 1
ATOM 1019 C CA . ALA A 1 132 ? 3.314 -15.569 -10.113 1.00 97.88 132 ALA A CA 1
ATOM 1020 C C . ALA A 1 132 ? 4.840 -15.821 -10.255 1.00 97.88 132 ALA A C 1
ATOM 1022 O O . ALA A 1 132 ? 5.603 -14.915 -9.907 1.00 97.88 132 ALA A O 1
ATOM 1023 N N . PRO A 1 133 ? 5.332 -16.950 -10.813 1.00 98.12 133 PRO A N 1
ATOM 1024 C CA . PRO A 1 133 ? 6.770 -17.172 -11.001 1.00 98.12 133 PRO A CA 1
ATOM 1025 C C . PRO A 1 133 ? 7.406 -16.161 -11.965 1.00 98.12 133 PRO A C 1
ATOM 1027 O O . PRO A 1 133 ? 8.487 -15.646 -11.690 1.00 98.12 133 PRO A O 1
ATOM 1030 N N . TYR A 1 134 ? 6.703 -15.812 -13.047 1.00 98.38 134 TYR A N 1
ATOM 1031 C CA . TYR A 1 134 ? 7.157 -14.834 -14.040 1.00 98.38 134 TYR A CA 1
ATOM 1032 C C . TYR A 1 134 ? 7.320 -13.439 -13.427 1.00 98.38 134 TYR A C 1
ATOM 1034 O O . TYR A 1 134 ? 8.341 -12.791 -13.634 1.00 98.38 134 TYR A O 1
ATOM 1042 N N . LYS A 1 135 ? 6.373 -12.999 -12.584 1.00 98.38 135 LYS A N 1
ATOM 1043 C CA . LYS A 1 135 ? 6.504 -11.742 -11.823 1.00 98.38 135 LYS A CA 1
ATOM 1044 C C . LYS A 1 135 ? 7.694 -11.771 -10.860 1.00 98.38 135 LYS A C 1
ATOM 1046 O O . LYS A 1 135 ? 8.356 -10.752 -10.693 1.00 98.38 135 LYS A O 1
ATOM 1051 N N . ALA A 1 136 ? 7.972 -12.912 -10.225 1.00 98.50 136 ALA A N 1
ATOM 1052 C CA . ALA A 1 136 ? 9.081 -13.047 -9.280 1.00 98.50 136 ALA A CA 1
ATOM 1053 C C . ALA A 1 136 ? 10.454 -12.978 -9.977 1.00 98.50 136 ALA A C 1
ATOM 1055 O O . ALA A 1 136 ? 11.343 -12.266 -9.512 1.00 98.50 136 ALA A O 1
ATOM 1056 N N . GLU A 1 137 ? 10.610 -13.655 -11.117 1.00 98.44 137 GLU A N 1
ATOM 1057 C CA . GLU A 1 137 ? 11.813 -13.568 -11.956 1.00 98.44 137 GLU A CA 1
ATOM 1058 C C . GLU A 1 137 ? 11.964 -12.172 -12.591 1.00 98.44 137 GLU A C 1
ATOM 1060 O O . GLU A 1 137 ? 13.068 -11.630 -12.626 1.00 98.44 137 GLU A O 1
ATOM 1065 N N . ALA A 1 138 ? 10.864 -11.536 -13.008 1.00 98.50 138 ALA A N 1
ATOM 1066 C CA . ALA A 1 138 ? 10.879 -10.164 -13.512 1.00 98.50 138 ALA A CA 1
ATOM 1067 C C . ALA A 1 138 ? 11.292 -9.136 -12.441 1.00 98.50 138 ALA A C 1
ATOM 1069 O O . ALA A 1 138 ? 12.051 -8.221 -12.747 1.00 98.50 138 ALA A O 1
ATOM 1070 N N . ILE A 1 139 ? 10.865 -9.300 -11.180 1.00 98.69 139 ILE A N 1
ATOM 1071 C CA . ILE A 1 139 ? 11.381 -8.498 -10.056 1.00 98.69 139 ILE A CA 1
ATOM 1072 C C . ILE A 1 139 ? 12.887 -8.720 -9.899 1.00 98.69 139 ILE A C 1
ATOM 1074 O O . ILE A 1 139 ? 13.633 -7.750 -9.880 1.00 98.69 139 ILE A O 1
ATOM 1078 N N . LYS A 1 140 ? 13.345 -9.976 -9.847 1.00 98.44 140 LYS A N 1
ATOM 1079 C CA . LYS A 1 140 ? 14.765 -10.326 -9.673 1.00 98.44 140 LYS A CA 1
ATOM 1080 C C . LYS A 1 140 ? 15.674 -9.735 -10.763 1.00 98.44 140 LYS A C 1
ATOM 1082 O O . LYS A 1 140 ? 16.797 -9.345 -10.473 1.00 98.44 140 LYS A O 1
ATOM 1087 N N . ARG A 1 141 ? 15.201 -9.630 -12.010 1.00 98.44 141 ARG A N 1
ATOM 1088 C CA . ARG A 1 141 ? 15.946 -8.989 -13.116 1.00 98.44 141 ARG A CA 1
ATOM 1089 C C . ARG A 1 141 ? 15.981 -7.454 -13.043 1.00 98.44 141 ARG A C 1
ATOM 1091 O O . ARG A 1 141 ? 16.786 -6.845 -13.736 1.00 98.44 141 ARG A O 1
ATOM 1098 N N . LEU A 1 142 ? 15.117 -6.835 -12.235 1.00 98.38 142 LEU A N 1
ATOM 1099 C CA . LEU A 1 142 ? 14.977 -5.378 -12.108 1.00 98.38 142 LEU A CA 1
ATOM 1100 C C . LEU A 1 142 ? 15.367 -4.843 -10.717 1.00 98.38 142 LEU A C 1
ATOM 1102 O O . LEU A 1 142 ? 15.459 -3.626 -10.545 1.00 98.38 142 LEU A O 1
ATOM 1106 N N . GLU A 1 143 ? 15.553 -5.706 -9.710 1.00 96.62 143 GLU A N 1
ATOM 1107 C CA . GLU A 1 143 ? 15.675 -5.259 -8.318 1.00 96.62 143 GLU A CA 1
ATOM 1108 C C . GLU A 1 143 ? 16.969 -4.488 -8.049 1.00 96.62 143 GLU A C 1
ATOM 1110 O O . GLU A 1 143 ? 16.902 -3.479 -7.356 1.00 96.62 143 GLU A O 1
ATOM 1115 N N . ASP A 1 144 ? 18.098 -4.839 -8.671 1.00 97.25 144 ASP A N 1
ATOM 1116 C CA . ASP A 1 144 ? 19.350 -4.074 -8.540 1.00 97.25 144 ASP A CA 1
ATOM 1117 C C . ASP A 1 144 ? 19.206 -2.623 -9.036 1.00 97.25 144 ASP A C 1
ATOM 1119 O O . ASP A 1 144 ? 19.596 -1.689 -8.333 1.00 97.25 144 ASP A O 1
ATOM 1123 N N . PHE A 1 145 ? 18.553 -2.407 -10.185 1.00 97.50 145 PHE A N 1
ATOM 1124 C CA . PHE A 1 145 ? 18.265 -1.063 -10.706 1.00 97.50 145 PHE A CA 1
ATOM 1125 C C . PHE A 1 145 ? 17.335 -0.269 -9.779 1.00 97.50 145 PHE A C 1
ATOM 1127 O O . PHE A 1 145 ? 17.580 0.901 -9.479 1.00 97.50 145 PHE A O 1
ATOM 1134 N N . VAL A 1 146 ? 16.265 -0.900 -9.284 1.00 98.06 146 VAL A N 1
ATOM 1135 C CA . VAL A 1 146 ? 15.313 -0.241 -8.373 1.00 98.06 146 VAL A CA 1
ATOM 1136 C C . VAL A 1 146 ? 15.958 0.057 -7.013 1.00 98.06 146 VAL A C 1
ATOM 1138 O O . VAL A 1 146 ? 15.724 1.127 -6.450 1.00 98.06 146 VAL A O 1
ATOM 1141 N N . ASN A 1 147 ? 16.830 -0.823 -6.519 1.00 97.06 147 ASN A N 1
ATOM 1142 C CA . ASN A 1 147 ? 17.628 -0.606 -5.313 1.00 97.06 147 ASN A CA 1
ATOM 1143 C C . ASN A 1 147 ? 18.636 0.539 -5.504 1.00 97.06 147 ASN A C 1
ATOM 1145 O O . ASN A 1 147 ? 18.780 1.369 -4.605 1.00 97.06 147 ASN A O 1
ATOM 1149 N N . GLY A 1 148 ? 19.286 0.633 -6.669 1.00 96.19 148 GLY A N 1
ATOM 1150 C CA . GLY A 1 148 ? 20.173 1.742 -7.037 1.00 96.19 148 GLY A CA 1
ATOM 1151 C C . GLY A 1 148 ? 19.440 3.084 -7.126 1.00 96.19 148 GLY A C 1
ATOM 1152 O O . GLY A 1 148 ? 19.888 4.080 -6.554 1.00 96.19 148 GLY A O 1
ATOM 1153 N N . PHE A 1 149 ? 18.259 3.107 -7.749 1.00 95.81 149 PHE A N 1
ATOM 1154 C CA . PHE A 1 149 ? 17.379 4.279 -7.800 1.00 95.81 149 PHE A CA 1
ATOM 1155 C C . PHE A 1 149 ? 16.964 4.766 -6.402 1.00 95.81 149 PHE A C 1
ATOM 1157 O O . PHE A 1 149 ? 17.086 5.954 -6.102 1.00 95.81 149 PHE A O 1
ATOM 1164 N N . VAL A 1 150 ? 16.533 3.856 -5.521 1.00 96.00 150 VAL A N 1
ATOM 1165 C CA . VAL A 1 150 ? 16.150 4.200 -4.141 1.00 96.00 150 VAL A CA 1
ATOM 1166 C C . VAL A 1 150 ? 17.360 4.672 -3.324 1.00 96.00 150 VAL A C 1
ATOM 1168 O O . VAL A 1 150 ? 17.270 5.691 -2.638 1.00 96.00 150 VAL A O 1
ATOM 1171 N N . SER A 1 151 ? 18.495 3.972 -3.415 1.00 94.44 151 SER A N 1
ATOM 1172 C CA . SER A 1 151 ? 19.697 4.243 -2.603 1.00 94.44 151 SER A CA 1
ATOM 1173 C C . SER A 1 151 ? 20.449 5.510 -3.020 1.00 94.44 151 SER A C 1
ATOM 1175 O O . SER A 1 151 ? 21.053 6.164 -2.176 1.00 94.44 151 SER A O 1
ATOM 1177 N N . SER A 1 152 ? 20.395 5.885 -4.302 1.00 92.00 152 SER A N 1
ATOM 1178 C CA . SER A 1 152 ? 20.957 7.150 -4.805 1.00 92.00 152 SER A CA 1
ATOM 1179 C C . SER A 1 152 ? 20.118 8.380 -4.435 1.00 92.00 152 SER A C 1
ATOM 1181 O O . SER A 1 152 ? 20.581 9.507 -4.602 1.00 92.00 152 SER A O 1
ATOM 1183 N N . GLY A 1 153 ? 18.885 8.192 -3.947 1.00 88.31 153 GLY A N 1
ATOM 1184 C CA . GLY A 1 153 ? 17.955 9.286 -3.654 1.00 88.31 153 GLY A CA 1
ATOM 1185 C C . GLY A 1 153 ? 17.442 10.017 -4.902 1.00 88.31 153 GLY A C 1
ATOM 1186 O O . GLY A 1 153 ? 16.918 11.126 -4.783 1.00 88.31 153 GLY A O 1
ATOM 1187 N N . ALA A 1 154 ? 17.594 9.426 -6.093 1.00 89.25 154 ALA A N 1
ATOM 1188 C CA . ALA A 1 154 ? 17.238 10.052 -7.360 1.00 89.25 154 ALA A CA 1
ATOM 1189 C C . ALA A 1 154 ? 15.724 10.321 -7.480 1.00 89.25 154 ALA A C 1
ATOM 1191 O O . ALA A 1 154 ? 14.884 9.518 -7.071 1.00 89.25 154 ALA A O 1
ATOM 1192 N N . ARG A 1 155 ? 15.360 11.467 -8.072 1.00 91.88 155 ARG A N 1
ATOM 1193 C CA . ARG A 1 155 ? 13.968 11.945 -8.174 1.00 91.88 155 ARG A CA 1
ATOM 1194 C C . ARG A 1 155 ? 13.577 12.226 -9.623 1.00 91.88 155 ARG A C 1
ATOM 1196 O O . ARG A 1 155 ? 13.510 13.374 -10.047 1.00 91.88 155 ARG A O 1
ATOM 1203 N N . TYR A 1 156 ? 13.287 11.162 -10.364 1.00 92.19 156 TYR A N 1
ATOM 1204 C CA . TYR A 1 156 ? 12.716 11.212 -11.714 1.00 92.19 156 TYR A CA 1
ATOM 1205 C C . TYR A 1 156 ? 11.560 10.201 -11.845 1.00 92.19 156 TYR A C 1
ATOM 1207 O O . TYR A 1 156 ? 11.540 9.220 -11.096 1.00 92.19 156 TYR A O 1
ATOM 1215 N N . PRO A 1 157 ? 10.596 10.386 -12.769 1.00 95.06 157 PRO A N 1
ATOM 1216 C CA . PRO A 1 157 ? 9.517 9.420 -12.991 1.00 95.06 157 PRO A CA 1
ATOM 1217 C C . PRO A 1 157 ? 10.065 8.045 -13.417 1.00 95.06 157 PRO A C 1
ATOM 1219 O O . PRO A 1 157 ? 10.564 7.876 -14.529 1.00 95.06 157 PRO A O 1
ATOM 1222 N N . ASN A 1 158 ? 9.981 7.051 -12.531 1.00 96.88 158 ASN A N 1
ATOM 1223 C CA . ASN A 1 158 ? 10.589 5.734 -12.705 1.00 96.88 158 ASN A CA 1
ATOM 1224 C C . ASN A 1 158 ? 9.504 4.654 -12.806 1.00 96.88 158 ASN A C 1
ATOM 1226 O O . ASN A 1 158 ? 9.118 4.010 -11.828 1.00 96.88 158 ASN A O 1
ATOM 1230 N N . ILE A 1 159 ? 9.015 4.446 -14.031 1.00 97.00 159 ILE A N 1
ATOM 1231 C CA . ILE A 1 159 ? 7.963 3.466 -14.324 1.00 97.00 159 ILE A CA 1
ATOM 1232 C C . ILE A 1 159 ? 8.377 2.025 -13.973 1.00 97.00 159 ILE A C 1
ATOM 1234 O O . ILE A 1 159 ? 7.525 1.227 -13.592 1.00 97.00 159 ILE A O 1
ATOM 1238 N N . VAL A 1 160 ? 9.675 1.701 -14.029 1.00 98.25 160 VAL A N 1
ATOM 1239 C CA . VAL A 1 160 ? 10.217 0.375 -13.682 1.00 98.25 160 VAL A CA 1
ATOM 1240 C C . VAL A 1 160 ? 10.056 0.107 -12.183 1.00 98.25 160 VAL A C 1
ATOM 1242 O O . VAL A 1 160 ? 9.510 -0.926 -11.799 1.00 98.25 160 VAL A O 1
ATOM 1245 N N . ALA A 1 161 ? 10.424 1.072 -11.335 1.00 98.56 161 ALA A N 1
ATOM 1246 C CA . ALA A 1 161 ? 10.220 0.986 -9.888 1.00 98.56 161 ALA A CA 1
ATOM 1247 C C . ALA A 1 161 ? 8.728 0.872 -9.516 1.00 98.56 161 ALA A C 1
ATOM 1249 O O . ALA A 1 161 ? 8.364 0.088 -8.637 1.00 98.56 161 ALA A O 1
ATOM 1250 N N . VAL A 1 162 ? 7.845 1.587 -10.226 1.00 98.62 162 VAL A N 1
ATOM 1251 C CA . VAL A 1 162 ? 6.387 1.473 -10.045 1.00 98.62 162 VAL A CA 1
ATOM 1252 C C . VAL A 1 162 ? 5.871 0.075 -10.427 1.00 98.62 162 VAL A C 1
ATOM 1254 O O . VAL A 1 162 ? 5.025 -0.469 -9.717 1.00 98.62 162 VAL A O 1
ATOM 1257 N N . TRP A 1 163 ? 6.389 -0.555 -11.487 1.00 98.50 163 TRP A N 1
ATOM 1258 C CA . TRP A 1 163 ? 6.024 -1.935 -11.841 1.00 98.50 163 TRP A CA 1
ATOM 1259 C C . TRP A 1 163 ? 6.538 -2.977 -10.849 1.00 98.50 163 TRP A C 1
ATOM 1261 O O . TRP A 1 163 ? 5.774 -3.866 -10.473 1.00 98.50 163 TRP A O 1
ATOM 1271 N N . VAL A 1 164 ? 7.774 -2.841 -10.360 1.00 98.75 164 VAL A N 1
ATOM 1272 C CA . VAL A 1 164 ? 8.311 -3.709 -9.299 1.00 98.75 164 VAL A CA 1
ATOM 1273 C C . VAL A 1 164 ? 7.462 -3.593 -8.027 1.00 98.75 164 VAL A C 1
ATOM 1275 O O . VAL A 1 164 ? 7.059 -4.614 -7.474 1.00 98.75 164 VAL A O 1
ATOM 1278 N N . MET A 1 165 ? 7.068 -2.380 -7.621 1.00 98.81 165 MET A N 1
ATOM 1279 C CA . MET A 1 165 ? 6.117 -2.165 -6.519 1.00 98.81 165 MET A CA 1
ATOM 1280 C C . MET A 1 165 ? 4.773 -2.881 -6.761 1.00 98.81 165 MET A C 1
ATOM 1282 O O . MET A 1 165 ? 4.273 -3.569 -5.869 1.00 98.81 165 MET A O 1
ATOM 1286 N N . ILE A 1 166 ? 4.185 -2.755 -7.959 1.00 98.56 166 ILE A N 1
ATOM 1287 C CA . ILE A 1 166 ? 2.930 -3.437 -8.328 1.00 98.56 166 ILE A CA 1
ATOM 1288 C C . ILE A 1 166 ? 3.079 -4.960 -8.206 1.00 98.56 166 ILE A C 1
ATOM 1290 O O . ILE A 1 166 ? 2.234 -5.607 -7.586 1.00 98.56 166 ILE A O 1
ATOM 1294 N N . TRP A 1 167 ? 4.150 -5.539 -8.755 1.00 98.62 167 TRP A N 1
ATOM 1295 C CA . TRP A 1 167 ? 4.371 -6.985 -8.724 1.00 98.62 167 TRP A CA 1
ATOM 1296 C C . TRP A 1 167 ? 4.670 -7.519 -7.317 1.00 98.62 167 TRP A C 1
ATOM 1298 O O . TRP A 1 167 ? 4.191 -8.600 -6.977 1.00 98.62 167 TRP A O 1
ATOM 1308 N N . LEU A 1 168 ? 5.355 -6.760 -6.457 1.00 98.81 168 LEU A N 1
ATOM 1309 C CA . LEU A 1 168 ? 5.545 -7.129 -5.049 1.00 98.81 168 LEU A CA 1
ATOM 1310 C C . LEU A 1 168 ? 4.203 -7.201 -4.293 1.00 98.81 168 LEU A C 1
ATOM 1312 O O . LEU A 1 168 ? 3.956 -8.163 -3.561 1.00 98.81 168 LEU A O 1
ATOM 1316 N N . PHE A 1 169 ? 3.281 -6.256 -4.531 1.00 98.56 169 PHE A N 1
ATOM 1317 C CA . PHE A 1 169 ? 1.917 -6.336 -3.989 1.00 98.56 169 PHE A CA 1
ATOM 1318 C C . PHE A 1 169 ? 1.075 -7.461 -4.616 1.00 98.56 169 PHE A C 1
ATOM 1320 O O . PHE A 1 169 ? 0.251 -8.062 -3.918 1.00 98.56 169 PHE A O 1
ATOM 1327 N N . ASP A 1 170 ? 1.254 -7.781 -5.901 1.00 97.44 170 ASP A N 1
ATOM 1328 C CA . ASP A 1 170 ? 0.605 -8.940 -6.532 1.00 97.44 170 ASP A CA 1
ATOM 1329 C C . ASP A 1 170 ? 1.028 -10.243 -5.838 1.00 97.44 170 ASP A C 1
ATOM 1331 O O . ASP A 1 170 ? 0.163 -11.024 -5.441 1.00 97.44 170 ASP A O 1
ATOM 1335 N N . LEU A 1 171 ? 2.334 -10.425 -5.609 1.00 97.75 171 LEU A N 1
ATOM 1336 C CA . LEU A 1 171 ? 2.935 -11.586 -4.935 1.00 97.75 171 LEU A CA 1
ATOM 1337 C C . LEU A 1 171 ? 2.744 -11.606 -3.406 1.00 97.75 171 LEU A C 1
ATOM 1339 O O . LEU A 1 171 ? 3.172 -12.548 -2.744 1.00 97.75 171 LEU A O 1
ATOM 1343 N N . LYS A 1 172 ? 2.088 -10.585 -2.838 1.00 97.19 172 LYS A N 1
ATOM 1344 C CA . LYS A 1 172 ? 1.852 -10.405 -1.390 1.00 97.19 172 LYS A CA 1
ATOM 1345 C C . LYS A 1 172 ? 3.130 -10.275 -0.549 1.00 97.19 172 LYS A C 1
ATOM 1347 O O . LYS A 1 172 ? 3.066 -10.401 0.677 1.00 97.19 172 LYS A O 1
ATOM 1352 N N . ASP A 1 173 ? 4.254 -9.928 -1.177 1.00 98.19 173 ASP A N 1
ATOM 1353 C CA . ASP A 1 173 ? 5.505 -9.562 -0.509 1.00 98.19 173 ASP A CA 1
ATOM 1354 C C . ASP A 1 173 ? 5.401 -8.131 0.039 1.00 98.19 173 ASP A C 1
ATOM 1356 O O . ASP A 1 173 ? 5.984 -7.175 -0.470 1.00 98.19 173 ASP A O 1
ATOM 1360 N N . ILE A 1 174 ? 4.597 -7.986 1.093 1.00 98.25 174 ILE A N 1
ATOM 1361 C CA . ILE A 1 174 ? 4.376 -6.718 1.795 1.00 98.25 174 ILE A CA 1
ATOM 1362 C C . ILE A 1 174 ? 5.687 -6.121 2.336 1.00 98.25 174 ILE A C 1
ATOM 1364 O O . ILE A 1 174 ? 5.817 -4.902 2.423 1.00 98.25 174 ILE A O 1
ATOM 1368 N N . GLY A 1 175 ? 6.662 -6.978 2.668 1.00 98.12 175 GLY A N 1
ATOM 1369 C CA . GLY A 1 175 ? 7.919 -6.593 3.303 1.00 98.12 175 GLY A CA 1
ATOM 1370 C C . GLY A 1 175 ? 8.841 -5.817 2.373 1.00 98.12 175 GLY A C 1
ATOM 1371 O O . GLY A 1 175 ? 9.411 -4.816 2.800 1.00 98.12 175 GLY A O 1
ATOM 1372 N N . ARG A 1 176 ? 8.931 -6.223 1.099 1.00 98.38 176 ARG A N 1
ATOM 1373 C CA . ARG A 1 176 ? 9.603 -5.433 0.055 1.00 98.38 176 ARG A CA 1
ATOM 1374 C C . ARG A 1 176 ? 8.682 -4.391 -0.588 1.00 98.38 176 ARG A C 1
ATOM 1376 O O . ARG A 1 176 ? 9.157 -3.315 -0.943 1.00 98.38 176 ARG A O 1
ATOM 1383 N N . ALA A 1 177 ? 7.375 -4.654 -0.703 1.00 98.62 177 ALA A N 1
ATOM 1384 C CA . ALA A 1 177 ? 6.436 -3.709 -1.316 1.00 98.62 177 ALA A CA 1
ATOM 1385 C C . ALA A 1 177 ? 6.338 -2.382 -0.548 1.00 98.62 177 ALA A C 1
ATOM 1387 O O . ALA A 1 177 ? 6.353 -1.324 -1.170 1.00 98.62 177 ALA A O 1
ATOM 1388 N N . MET A 1 178 ? 6.238 -2.417 0.786 1.00 98.44 178 MET A N 1
ATOM 1389 C CA . MET A 1 178 ? 5.932 -1.220 1.580 1.00 98.44 178 MET A CA 1
ATOM 1390 C C . MET A 1 178 ? 7.032 -0.151 1.610 1.00 98.44 178 MET A C 1
ATOM 1392 O O . MET A 1 178 ? 6.694 1.010 1.374 1.00 98.44 178 MET A O 1
ATOM 1396 N N . PRO A 1 179 ? 8.323 -0.472 1.834 1.00 98.25 179 PRO A N 1
ATOM 1397 C CA . PRO A 1 179 ? 9.386 0.532 1.779 1.00 98.25 179 PRO A CA 1
ATOM 1398 C C . PRO A 1 179 ? 9.464 1.220 0.410 1.00 98.25 179 PRO A C 1
ATOM 1400 O O . PRO A 1 179 ? 9.543 2.446 0.337 1.00 98.25 179 PRO A O 1
ATOM 1403 N N . LEU A 1 180 ? 9.356 0.443 -0.676 1.00 98.69 180 LEU A N 1
ATOM 1404 C CA . LEU A 1 180 ? 9.348 0.966 -2.044 1.00 98.69 180 LEU A CA 1
ATOM 1405 C C . LEU A 1 180 ? 8.096 1.813 -2.324 1.00 98.69 180 LEU A C 1
ATOM 1407 O O . LEU A 1 180 ? 8.198 2.888 -2.910 1.00 98.69 180 LEU A O 1
ATOM 1411 N N . ALA A 1 181 ? 6.923 1.370 -1.868 1.00 98.56 181 ALA A N 1
ATOM 1412 C CA . ALA A 1 181 ? 5.669 2.098 -2.015 1.00 98.56 181 ALA A CA 1
ATOM 1413 C C . ALA A 1 181 ? 5.705 3.463 -1.317 1.00 98.56 181 ALA A C 1
ATOM 1415 O O . ALA A 1 181 ? 5.406 4.477 -1.946 1.00 98.56 181 ALA A O 1
ATOM 1416 N N . LEU A 1 182 ? 6.107 3.510 -0.044 1.00 98.25 182 LEU A N 1
ATOM 1417 C CA . LEU A 1 182 ? 6.202 4.763 0.710 1.00 98.25 182 LEU A CA 1
ATOM 1418 C C . LEU A 1 182 ? 7.246 5.705 0.093 1.00 98.25 182 LEU A C 1
ATOM 1420 O O . LEU A 1 182 ? 6.955 6.887 -0.098 1.00 98.25 182 LEU A O 1
ATOM 1424 N N . HIS A 1 183 ? 8.405 5.180 -0.325 1.00 97.75 183 HIS A N 1
ATOM 1425 C CA . HIS A 1 183 ? 9.402 5.950 -1.071 1.00 97.75 183 HIS A CA 1
ATOM 1426 C C . HIS A 1 183 ? 8.795 6.583 -2.336 1.00 97.75 183 HIS A C 1
ATOM 1428 O O . HIS A 1 183 ? 8.838 7.804 -2.491 1.00 97.75 183 HIS A O 1
ATOM 1434 N N . LEU A 1 184 ? 8.176 5.789 -3.217 1.00 98.19 184 LEU A N 1
ATOM 1435 C CA . LEU A 1 184 ? 7.610 6.278 -4.480 1.00 98.19 184 LEU A CA 1
ATOM 1436 C C . LEU A 1 184 ? 6.456 7.277 -4.278 1.00 98.19 184 LEU A C 1
ATOM 1438 O O . LEU A 1 184 ? 6.369 8.249 -5.030 1.00 98.19 184 LEU A O 1
ATOM 1442 N N . VAL A 1 185 ? 5.600 7.095 -3.262 1.00 97.75 185 VAL A N 1
ATOM 1443 C CA . VAL A 1 185 ? 4.528 8.063 -2.957 1.00 97.75 185 VAL A CA 1
ATOM 1444 C C . VAL A 1 185 ? 5.113 9.385 -2.446 1.00 97.75 185 VAL A C 1
ATOM 1446 O O . VAL A 1 185 ? 4.737 10.440 -2.961 1.00 97.75 185 VAL A O 1
ATOM 1449 N N . SER A 1 186 ? 6.091 9.347 -1.529 1.00 96.31 186 SER A N 1
ATOM 1450 C CA . SER A 1 186 ? 6.759 10.549 -0.989 1.00 96.31 186 SER A CA 1
ATOM 1451 C C . SER A 1 186 ? 7.474 11.391 -2.059 1.00 96.31 186 SER A C 1
ATOM 1453 O O . SER A 1 186 ? 7.678 12.601 -1.900 1.00 96.31 186 SER A O 1
ATOM 1455 N N . GLN A 1 187 ? 7.835 10.782 -3.198 1.00 95.25 187 GLN A N 1
ATOM 1456 C CA . GLN A 1 187 ? 8.405 11.519 -4.322 1.00 95.25 187 GLN A CA 1
ATOM 1457 C C . GLN A 1 187 ? 7.388 12.447 -5.013 1.00 95.25 187 GLN A C 1
ATOM 1459 O O . GLN A 1 187 ? 7.797 13.450 -5.597 1.00 95.25 187 GLN A O 1
ATOM 1464 N N . LYS A 1 188 ? 6.084 12.132 -4.950 1.00 93.75 188 LYS A N 1
ATOM 1465 C CA . LYS A 1 188 ? 4.930 12.882 -5.507 1.00 93.75 188 LYS A CA 1
ATOM 1466 C C . LYS A 1 188 ? 4.929 13.135 -7.029 1.00 93.75 188 LYS A C 1
ATOM 1468 O O . LYS A 1 188 ? 3.926 13.601 -7.558 1.00 93.75 188 LYS A O 1
ATOM 1473 N N . ILE A 1 189 ? 5.991 12.745 -7.737 1.00 94.75 189 ILE A N 1
ATOM 1474 C CA . ILE A 1 189 ? 6.133 12.781 -9.208 1.00 94.75 189 ILE A CA 1
ATOM 1475 C C . ILE A 1 189 ? 5.834 11.437 -9.898 1.00 94.75 189 ILE A C 1
ATOM 1477 O O . ILE A 1 189 ? 5.837 11.358 -11.124 1.00 94.75 189 ILE A O 1
ATOM 1481 N N . GLN A 1 190 ? 5.621 10.363 -9.131 1.00 95.50 190 GLN A N 1
ATOM 1482 C CA . GLN A 1 190 ? 5.484 9.007 -9.669 1.00 95.50 190 GLN A CA 1
ATOM 1483 C C . GLN A 1 190 ? 4.059 8.735 -10.170 1.00 95.50 190 GLN A C 1
ATOM 1485 O O . GLN A 1 190 ? 3.075 8.993 -9.473 1.00 95.50 190 GLN A O 1
ATOM 1490 N N . LEU A 1 191 ? 3.954 8.186 -11.383 1.00 94.69 191 LEU A N 1
ATOM 1491 C CA . LEU A 1 191 ? 2.688 7.917 -12.067 1.00 94.69 191 LEU A CA 1
ATOM 1492 C C . LEU A 1 191 ? 2.419 6.412 -12.161 1.00 94.69 191 LEU A C 1
ATOM 1494 O O . LEU A 1 191 ? 3.321 5.624 -12.439 1.00 94.69 191 LEU A O 1
ATOM 1498 N N . MET A 1 192 ? 1.158 6.018 -11.973 1.00 96.94 192 MET A N 1
ATOM 1499 C CA . MET A 1 192 ? 0.724 4.641 -12.223 1.00 96.94 192 MET A CA 1
ATOM 1500 C C . MET A 1 192 ? 0.694 4.348 -13.737 1.00 96.94 192 MET A C 1
ATOM 1502 O O . MET A 1 192 ? 0.395 5.252 -14.521 1.00 96.94 192 MET A O 1
ATOM 1506 N N . PRO A 1 193 ? 0.943 3.097 -14.177 1.00 95.50 193 PRO A N 1
ATOM 1507 C CA . PRO A 1 193 ? 0.835 2.725 -15.587 1.00 95.50 193 PRO A CA 1
ATOM 1508 C C . PRO A 1 193 ? -0.579 2.976 -16.133 1.00 95.50 193 PRO A C 1
ATOM 1510 O O . PRO A 1 193 ? -1.561 2.740 -15.433 1.00 95.50 193 PRO A O 1
ATOM 1513 N N . GLY A 1 194 ? -0.709 3.363 -17.406 1.00 90.69 194 GLY A N 1
ATOM 1514 C CA . GLY A 1 194 ? -1.973 3.850 -17.996 1.00 90.69 194 GLY A CA 1
ATOM 1515 C C . GLY A 1 194 ? -3.182 2.893 -17.993 1.00 90.69 194 GLY A C 1
ATOM 1516 O O . GLY A 1 194 ? -4.276 3.305 -18.364 1.00 90.69 194 GLY A O 1
ATOM 1517 N N . ARG A 1 195 ? -3.020 1.634 -17.558 1.00 89.06 195 ARG A N 1
ATOM 1518 C CA . ARG A 1 195 ? -4.130 0.691 -17.308 1.00 89.06 195 ARG A CA 1
ATOM 1519 C C . ARG A 1 195 ? -4.820 0.887 -15.948 1.00 89.06 195 ARG A C 1
ATOM 1521 O O . ARG A 1 195 ? -5.866 0.288 -15.707 1.00 89.06 195 ARG A O 1
ATOM 1528 N N . PHE A 1 196 ? -4.226 1.665 -15.043 1.00 92.06 196 PHE A N 1
ATOM 1529 C CA . PHE A 1 196 ? -4.744 1.935 -13.702 1.00 92.06 196 PHE A CA 1
ATOM 1530 C C . PHE A 1 196 ? -5.432 3.308 -13.659 1.00 92.06 196 PHE A C 1
ATOM 1532 O O . PHE A 1 196 ? -4.885 4.299 -14.129 1.00 92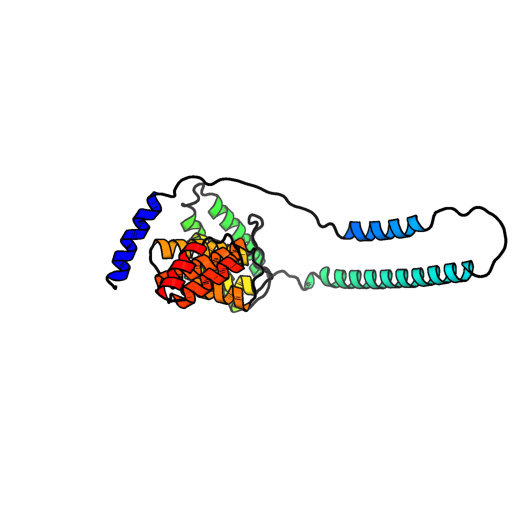.06 196 PHE A O 1
ATOM 1539 N N . ASN A 1 197 ? -6.623 3.374 -13.056 1.00 90.62 197 ASN A N 1
ATOM 1540 C CA . ASN A 1 197 ? -7.3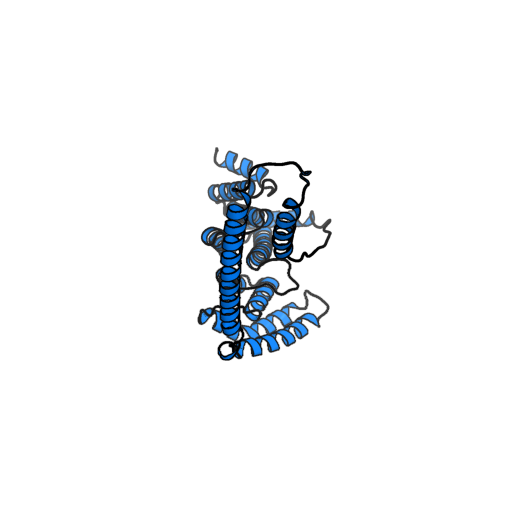96 4.619 -12.904 1.00 90.62 197 ASN A CA 1
ATOM 1541 C C . ASN A 1 197 ? -7.133 5.342 -11.563 1.00 90.62 197 ASN A C 1
ATOM 1543 O O . ASN A 1 197 ? -7.764 6.356 -11.269 1.00 90.62 197 ASN A O 1
ATOM 1547 N N . SER A 1 198 ? -6.253 4.795 -10.723 1.00 93.19 198 SER A N 1
ATOM 1548 C CA . SER A 1 198 ? -5.879 5.318 -9.407 1.00 93.19 198 SER A CA 1
ATOM 1549 C C . SER A 1 198 ? -4.519 6.019 -9.450 1.00 93.19 198 SER A C 1
ATOM 1551 O O . SER A 1 198 ? -3.649 5.666 -10.244 1.00 93.19 198 SER A O 1
ATOM 1553 N N . ASN A 1 199 ? -4.312 6.998 -8.563 1.00 95.81 199 ASN A N 1
ATOM 1554 C CA . ASN A 1 199 ? -2.965 7.491 -8.266 1.00 95.81 199 ASN A CA 1
ATOM 1555 C C . ASN A 1 199 ? -2.215 6.493 -7.361 1.00 95.81 199 ASN A C 1
ATOM 1557 O O . ASN A 1 199 ? -2.827 5.606 -6.760 1.00 95.81 199 ASN A O 1
ATOM 1561 N N . ILE A 1 200 ? -0.892 6.645 -7.256 1.00 97.00 200 ILE A N 1
ATOM 1562 C CA . ILE A 1 200 ? -0.035 5.706 -6.518 1.00 97.00 200 ILE A CA 1
ATOM 1563 C C . ILE A 1 200 ? -0.443 5.572 -5.040 1.00 97.00 200 ILE A C 1
ATOM 1565 O O . ILE A 1 200 ? -0.587 4.456 -4.552 1.00 97.00 200 ILE A O 1
ATOM 1569 N N . ALA A 1 201 ? -0.763 6.681 -4.366 1.00 97.75 201 ALA A N 1
ATOM 1570 C CA . ALA A 1 201 ? -1.266 6.685 -2.989 1.00 97.75 201 ALA A CA 1
ATOM 1571 C C . ALA A 1 201 ? -2.549 5.842 -2.828 1.00 97.75 201 ALA A C 1
ATOM 1573 O O . ALA A 1 201 ? -2.633 4.994 -1.944 1.00 97.75 201 ALA A O 1
ATOM 1574 N N . THR A 1 202 ? -3.530 6.019 -3.722 1.00 98.12 202 THR A N 1
ATOM 1575 C CA . THR A 1 202 ? -4.785 5.247 -3.708 1.00 98.12 202 THR A CA 1
ATOM 1576 C C . THR A 1 202 ? -4.538 3.764 -3.979 1.00 98.12 202 THR A C 1
ATOM 1578 O O . THR A 1 202 ? -5.101 2.925 -3.283 1.00 98.12 202 THR A O 1
ATOM 1581 N N . PHE A 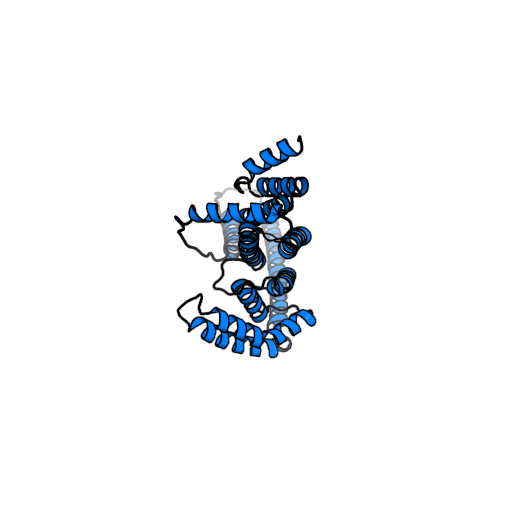1 203 ? -3.670 3.432 -4.943 1.00 98.31 203 PHE A N 1
ATOM 1582 C CA . PHE A 1 203 ? -3.292 2.045 -5.224 1.00 98.31 203 PHE A CA 1
ATOM 1583 C C . PHE A 1 203 ? -2.651 1.372 -4.001 1.00 98.31 203 PHE A C 1
ATOM 1585 O O . PHE A 1 203 ? -3.054 0.273 -3.633 1.00 98.31 203 PHE A O 1
ATOM 1592 N N . VAL A 1 204 ? -1.714 2.045 -3.326 1.00 98.56 204 VAL A N 1
ATOM 1593 C CA . VAL A 1 204 ? -1.072 1.530 -2.105 1.00 98.56 204 VAL A CA 1
ATOM 1594 C C . VAL A 1 204 ? -2.104 1.323 -0.990 1.00 98.56 204 VAL A C 1
ATOM 1596 O O . VAL A 1 204 ? -2.138 0.249 -0.393 1.00 98.56 204 VAL A O 1
ATOM 1599 N N . CYS A 1 205 ? -3.014 2.278 -0.761 1.00 98.75 205 CYS A N 1
ATOM 1600 C CA . CYS A 1 205 ? -4.125 2.094 0.180 1.00 98.75 205 CYS A CA 1
ATOM 1601 C C . CYS A 1 205 ? -5.024 0.900 -0.182 1.00 98.75 205 CYS A C 1
ATOM 1603 O O . CYS A 1 205 ? -5.453 0.168 0.707 1.00 98.75 205 CYS A O 1
ATOM 1605 N N . ASP A 1 206 ? -5.313 0.675 -1.464 1.00 98.38 206 ASP A N 1
ATOM 1606 C CA . ASP A 1 206 ? -6.140 -0.449 -1.903 1.00 98.38 206 ASP A CA 1
ATOM 1607 C C . ASP A 1 206 ? -5.444 -1.803 -1.675 1.00 98.38 206 ASP A C 1
ATOM 1609 O O . ASP A 1 206 ? -6.039 -2.685 -1.049 1.00 98.38 206 ASP A O 1
ATOM 1613 N N . GLN A 1 207 ? -4.176 -1.943 -2.077 1.00 98.62 207 GLN A N 1
ATOM 1614 C CA . GLN A 1 207 ? -3.412 -3.186 -1.903 1.00 98.62 207 GLN A CA 1
ATOM 1615 C C . GLN A 1 207 ? -3.152 -3.507 -0.420 1.00 98.62 207 GLN A C 1
ATOM 1617 O O . GLN A 1 207 ? -3.273 -4.663 -0.007 1.00 98.62 207 GLN A O 1
ATOM 1622 N N . VAL A 1 208 ? -2.833 -2.498 0.403 1.00 98.75 208 VAL A N 1
ATOM 1623 C CA . VAL A 1 208 ? -2.601 -2.679 1.849 1.00 98.75 208 VAL A CA 1
ATOM 1624 C C . VAL A 1 208 ? -3.906 -2.940 2.595 1.00 98.75 208 VAL A C 1
ATOM 1626 O O . VAL A 1 208 ? -3.905 -3.748 3.520 1.00 98.75 208 VAL A O 1
ATOM 1629 N N . TYR A 1 209 ? -5.032 -2.348 2.180 1.00 98.69 209 TYR A N 1
ATOM 1630 C CA . TYR A 1 209 ? -6.348 -2.683 2.732 1.00 98.69 209 TYR A CA 1
ATOM 1631 C C . TYR A 1 209 ? -6.684 -4.165 2.526 1.00 98.69 209 TYR A C 1
ATOM 1633 O O . TYR A 1 209 ? -7.076 -4.837 3.482 1.00 98.69 209 TYR A O 1
ATOM 1641 N N . ASP A 1 210 ? -6.512 -4.688 1.307 1.00 98.44 210 ASP A N 1
ATOM 1642 C CA . ASP A 1 210 ? -6.821 -6.089 1.002 1.00 98.44 210 ASP A CA 1
ATOM 1643 C C . ASP A 1 210 ? -5.835 -7.055 1.684 1.00 98.44 210 ASP A C 1
ATOM 1645 O O . ASP A 1 210 ? -6.256 -8.087 2.217 1.00 98.44 210 ASP A O 1
ATOM 1649 N N . TRP A 1 211 ? -4.545 -6.701 1.769 1.00 98.62 211 TRP A N 1
ATOM 1650 C CA . TRP A 1 211 ? -3.555 -7.459 2.544 1.00 98.62 211 TRP A CA 1
ATOM 1651 C C . TRP A 1 211 ? -3.874 -7.470 4.048 1.00 98.62 211 TRP A C 1
ATOM 1653 O O . TRP A 1 211 ? -3.923 -8.542 4.651 1.00 98.62 211 TRP A O 1
ATOM 1663 N N . ALA A 1 212 ? -4.148 -6.313 4.656 1.00 98.56 212 ALA A N 1
ATOM 1664 C CA . ALA A 1 212 ? -4.464 -6.199 6.081 1.00 98.56 212 ALA A CA 1
ATOM 1665 C C . ALA A 1 212 ? -5.775 -6.920 6.417 1.00 98.56 212 ALA A C 1
ATOM 1667 O O . ALA A 1 212 ? -5.857 -7.653 7.402 1.00 98.56 212 ALA A O 1
ATOM 1668 N N . LYS A 1 213 ? -6.790 -6.809 5.550 1.00 98.44 213 LYS A N 1
ATOM 1669 C CA . LYS A 1 213 ? -8.015 -7.608 5.646 1.00 98.44 213 LYS A CA 1
ATOM 1670 C C . LYS A 1 213 ? -7.698 -9.106 5.643 1.00 98.44 213 LYS A C 1
ATOM 1672 O O . LYS A 1 213 ? -8.220 -9.816 6.497 1.00 98.44 213 LYS A O 1
ATOM 1677 N N . ALA A 1 214 ? -6.832 -9.585 4.749 1.00 98.12 214 ALA A N 1
ATOM 1678 C CA . ALA A 1 214 ? -6.421 -10.988 4.728 1.00 98.12 214 ALA A CA 1
ATOM 1679 C C . ALA A 1 214 ? -5.637 -11.406 5.991 1.00 98.12 214 ALA A C 1
ATOM 1681 O O . ALA A 1 214 ? -5.842 -12.516 6.480 1.00 98.12 214 ALA A O 1
ATOM 1682 N N . GLN A 1 215 ? -4.797 -10.530 6.565 1.00 98.19 215 GLN A N 1
ATOM 1683 C CA . GLN A 1 215 ? -4.148 -10.802 7.855 1.00 98.19 215 GLN A CA 1
ATOM 1684 C C . GLN A 1 215 ? -5.170 -10.909 8.990 1.00 98.19 215 GLN A C 1
ATOM 1686 O O . GLN A 1 215 ? -5.128 -11.886 9.733 1.00 98.19 215 GLN A O 1
ATOM 1691 N N . LEU A 1 216 ? -6.108 -9.963 9.111 1.00 97.88 216 LEU A N 1
ATOM 1692 C CA . LEU A 1 216 ? -7.109 -9.967 10.184 1.00 97.88 216 LEU A CA 1
ATOM 1693 C C . LEU A 1 216 ? -8.125 -11.108 10.042 1.00 97.88 216 LEU A C 1
ATOM 1695 O O . LEU A 1 216 ? -8.443 -11.742 11.045 1.00 97.88 216 LEU A O 1
ATOM 1699 N N . ASP A 1 217 ? -8.567 -11.436 8.823 1.00 97.56 217 ASP A N 1
ATOM 1700 C CA . ASP A 1 217 ? -9.396 -12.623 8.549 1.00 97.56 217 ASP A CA 1
ATOM 1701 C C . ASP A 1 217 ? -8.654 -13.930 8.910 1.00 97.56 217 ASP A C 1
ATOM 1703 O O . ASP A 1 217 ? -9.279 -14.921 9.292 1.00 97.56 217 ASP A O 1
ATOM 1707 N N . ALA A 1 218 ? -7.315 -13.917 8.859 1.00 97.25 218 ALA A N 1
ATOM 1708 C CA . ALA A 1 218 ? -6.423 -14.969 9.348 1.00 97.25 218 ALA A CA 1
ATOM 1709 C C . ALA A 1 218 ? -5.855 -14.702 10.764 1.00 97.25 218 ALA A C 1
ATOM 1711 O O . ALA A 1 218 ? -4.893 -15.357 11.165 1.00 97.25 218 ALA A O 1
ATOM 1712 N N . HIS A 1 219 ? -6.429 -13.762 11.527 1.00 95.44 219 HIS A N 1
ATOM 1713 C CA . HIS A 1 219 ? -6.067 -13.400 12.910 1.00 95.44 219 HIS A CA 1
ATOM 1714 C C . HIS A 1 219 ? -4.574 -13.104 13.173 1.00 95.44 219 HIS A C 1
ATOM 1716 O O . HIS A 1 219 ? -4.067 -13.280 14.289 1.00 95.44 219 HIS A O 1
ATOM 1722 N N . LYS A 1 220 ? -3.864 -12.641 12.147 1.00 96.25 220 LYS A N 1
ATOM 1723 C CA . LYS A 1 220 ? -2.488 -12.143 12.210 1.00 96.25 220 LYS A CA 1
ATOM 1724 C C . LYS A 1 220 ? -2.487 -10.627 12.417 1.00 96.25 220 LYS A C 1
ATOM 1726 O O . LYS A 1 220 ? -3.485 -9.956 12.175 1.00 96.25 220 LYS A O 1
ATOM 1731 N N . SER A 1 221 ? -1.354 -10.095 12.871 1.00 96.12 221 SER A N 1
ATOM 1732 C CA . SER A 1 221 ? -1.127 -8.646 12.925 1.00 96.12 221 SER A CA 1
ATOM 1733 C C . SER A 1 221 ? -1.135 -8.050 11.515 1.00 96.12 221 SER A C 1
ATOM 1735 O O . SER A 1 221 ? -0.605 -8.675 10.597 1.00 96.12 221 SER A O 1
ATOM 1737 N N . SER A 1 222 ? -1.677 -6.839 11.362 1.00 96.81 222 SER A N 1
ATOM 1738 C CA . SER A 1 222 ? -1.425 -5.994 10.181 1.00 96.81 222 SER A CA 1
ATOM 1739 C C . SER A 1 222 ? -0.276 -4.991 10.398 1.00 96.81 222 SER A C 1
ATOM 1741 O O . SER A 1 222 ? 0.225 -4.410 9.438 1.00 96.81 222 SER A O 1
ATOM 1743 N N . GLY A 1 223 ? 0.176 -4.803 11.640 1.00 95.06 223 GLY A N 1
ATOM 1744 C CA . GLY A 1 223 ? 1.402 -4.071 11.969 1.00 95.06 223 GLY A CA 1
ATOM 1745 C C . GLY A 1 223 ? 2.666 -4.867 11.608 1.00 95.06 223 GLY A C 1
ATOM 1746 O O . GLY A 1 223 ? 2.630 -6.103 11.692 1.00 95.06 223 GLY A O 1
ATOM 1747 N N . PRO A 1 224 ? 3.774 -4.203 11.216 1.00 97.38 224 PRO A N 1
ATOM 1748 C CA . PRO A 1 224 ? 3.952 -2.744 11.218 1.00 97.38 224 PRO A CA 1
ATOM 1749 C C . PRO A 1 224 ? 3.379 -2.036 9.978 1.00 97.38 224 PRO A C 1
ATOM 1751 O O . PRO A 1 224 ? 3.177 -0.828 9.977 1.00 97.38 224 PRO A O 1
ATOM 1754 N N . TYR A 1 225 ? 3.103 -2.775 8.904 1.00 98.44 225 TYR A N 1
ATOM 1755 C CA . TYR A 1 225 ? 2.852 -2.201 7.579 1.00 98.44 225 TYR A CA 1
ATOM 1756 C C . TYR A 1 225 ? 1.565 -1.374 7.468 1.00 98.44 225 TYR A C 1
ATOM 1758 O O . TYR A 1 225 ? 1.532 -0.389 6.731 1.00 98.44 225 TYR A O 1
ATOM 1766 N N . LEU A 1 226 ? 0.509 -1.742 8.200 1.00 98.62 226 LEU A N 1
ATOM 1767 C CA . LEU A 1 226 ? -0.710 -0.935 8.258 1.00 98.62 226 LEU A CA 1
ATOM 1768 C C . LEU A 1 226 ? -0.516 0.347 9.083 1.00 98.62 226 LEU A C 1
ATOM 1770 O O . LEU A 1 226 ? -1.040 1.385 8.694 1.00 98.62 226 LEU A O 1
ATOM 1774 N N . GLU A 1 227 ? 0.240 0.281 10.181 1.00 98.38 227 GLU A N 1
ATOM 1775 C CA . GLU A 1 227 ? 0.555 1.437 11.034 1.00 98.38 227 GLU A CA 1
ATOM 1776 C C . GLU A 1 227 ? 1.375 2.466 10.241 1.00 98.38 227 GLU A C 1
ATOM 1778 O O . GLU A 1 227 ? 0.926 3.596 10.063 1.00 98.38 227 GLU A O 1
ATOM 1783 N N . GLN A 1 228 ? 2.478 2.028 9.620 1.00 98.38 228 GLN A N 1
ATOM 1784 C CA . GLN A 1 228 ? 3.341 2.848 8.754 1.00 98.38 228 GLN A CA 1
ATOM 1785 C C . GLN A 1 228 ? 2.575 3.563 7.628 1.00 98.38 228 GLN A C 1
ATOM 1787 O O . GLN A 1 228 ? 2.902 4.693 7.266 1.00 98.38 228 GLN A O 1
ATOM 1792 N N . LEU A 1 229 ? 1.553 2.917 7.053 1.00 98.56 229 LEU A N 1
ATOM 1793 C CA . LEU A 1 229 ? 0.732 3.540 6.016 1.00 98.56 229 LEU A CA 1
ATOM 1794 C C . LEU A 1 229 ? -0.189 4.632 6.579 1.00 98.56 229 LEU A C 1
ATOM 1796 O O . LEU A 1 229 ? -0.347 5.669 5.938 1.00 98.56 229 LEU A O 1
ATOM 1800 N N . ILE A 1 230 ? -0.795 4.417 7.751 1.00 98.56 230 ILE A N 1
ATOM 1801 C CA . ILE A 1 230 ? -1.636 5.429 8.410 1.00 98.56 230 ILE A CA 1
ATOM 1802 C C . ILE A 1 230 ? -0.778 6.630 8.832 1.00 98.56 230 ILE A C 1
ATOM 1804 O O . ILE A 1 230 ? -1.137 7.763 8.517 1.00 98.56 230 ILE A O 1
ATOM 1808 N N . GLU A 1 231 ? 0.390 6.385 9.432 1.00 98.19 231 GLU A N 1
ATOM 1809 C CA . GLU A 1 231 ? 1.368 7.419 9.793 1.00 98.19 231 GLU A CA 1
ATOM 1810 C C . GLU A 1 231 ? 1.772 8.269 8.577 1.00 98.19 231 GLU A C 1
ATOM 1812 O O . GLU A 1 231 ? 1.702 9.498 8.626 1.00 98.19 231 GLU A O 1
ATOM 1817 N N . ALA A 1 232 ? 2.120 7.636 7.449 1.00 98.00 232 ALA A N 1
ATOM 1818 C CA . ALA A 1 232 ? 2.472 8.343 6.216 1.00 98.00 232 ALA A CA 1
ATOM 1819 C C . ALA A 1 232 ? 1.289 9.138 5.627 1.00 98.00 232 ALA A C 1
ATOM 1821 O O . ALA A 1 232 ? 1.452 10.299 5.242 1.00 98.00 232 ALA A O 1
ATOM 1822 N N . MET A 1 233 ? 0.087 8.547 5.599 1.00 98.06 233 MET A N 1
ATOM 1823 C CA . MET A 1 233 ? -1.145 9.205 5.141 1.00 98.06 233 MET A CA 1
ATOM 1824 C C . MET A 1 233 ? -1.484 10.468 5.946 1.00 98.06 233 MET A C 1
ATOM 1826 O O . MET A 1 233 ? -2.037 11.423 5.386 1.00 98.06 233 MET A O 1
ATOM 1830 N N . GLU A 1 234 ? -1.195 10.467 7.249 1.00 96.56 234 GLU A N 1
ATOM 1831 C CA . GLU A 1 234 ? -1.420 11.595 8.155 1.00 96.56 234 GLU A CA 1
ATOM 1832 C C . GLU A 1 234 ? -0.315 12.648 8.046 1.00 96.56 234 GLU A C 1
ATOM 1834 O O . GLU A 1 234 ? -0.617 13.818 7.795 1.00 96.56 234 GLU A O 1
ATOM 1839 N N . ALA A 1 235 ? 0.951 12.238 8.164 1.00 97.25 235 ALA A N 1
ATOM 1840 C CA . ALA A 1 235 ? 2.103 13.137 8.164 1.00 97.25 235 ALA A CA 1
ATOM 1841 C C . ALA A 1 235 ? 2.241 13.913 6.844 1.00 97.25 235 ALA A C 1
ATOM 1843 O O . ALA A 1 235 ? 2.444 15.128 6.847 1.00 97.25 235 ALA A O 1
ATOM 1844 N N . GLU A 1 236 ? 2.066 13.237 5.704 1.00 95.06 236 GLU A N 1
ATOM 1845 C CA . GLU A 1 236 ? 2.108 13.873 4.384 1.00 95.06 236 GLU A CA 1
ATOM 1846 C C . GLU A 1 236 ? 0.765 14.460 3.922 1.00 95.06 236 GLU A C 1
ATOM 1848 O O . GLU A 1 236 ? 0.721 15.078 2.853 1.00 95.06 236 GLU A O 1
ATOM 1853 N N . LYS A 1 237 ? -0.315 14.260 4.695 1.00 94.81 237 LYS A N 1
ATOM 1854 C CA . LYS A 1 237 ? -1.692 14.691 4.392 1.00 94.81 237 LYS A CA 1
ATOM 1855 C C . LYS A 1 237 ? -2.160 14.231 3.005 1.00 94.81 237 LYS A C 1
ATOM 1857 O O . LYS A 1 237 ? -2.457 15.042 2.133 1.00 94.81 237 LYS A O 1
ATOM 1862 N N . TRP A 1 238 ? -2.217 12.917 2.780 1.00 96.25 238 TRP A N 1
ATOM 1863 C CA . TRP A 1 238 ? -2.574 12.371 1.464 1.00 96.25 238 TRP A CA 1
ATOM 1864 C C . TRP A 1 238 ? -4.008 12.736 1.039 1.00 96.25 238 TRP A C 1
ATOM 1866 O O . TRP A 1 238 ? -4.987 12.382 1.706 1.00 96.25 238 TRP A O 1
ATOM 1876 N N . GLU A 1 239 ? -4.113 13.383 -0.126 1.00 93.56 239 GLU A N 1
ATOM 1877 C CA . GLU A 1 239 ? -5.366 13.744 -0.799 1.00 93.56 239 GLU A CA 1
ATOM 1878 C C . GLU A 1 239 ? -6.025 12.509 -1.434 1.00 93.56 239 GLU A C 1
ATOM 1880 O O . GLU A 1 239 ? -5.895 12.211 -2.624 1.00 93.56 239 GLU A O 1
ATOM 1885 N N . LEU A 1 240 ? -6.713 11.747 -0.585 1.00 95.88 240 LEU A N 1
ATOM 1886 C CA . LEU A 1 240 ? -7.436 10.527 -0.927 1.00 95.88 240 LEU A CA 1
ATOM 1887 C C . LEU A 1 240 ? -8.945 10.775 -0.974 1.00 95.88 240 LEU A C 1
ATOM 1889 O O . LEU A 1 240 ? -9.504 11.517 -0.166 1.00 95.88 240 LEU A O 1
ATOM 1893 N N . ASN A 1 241 ? -9.647 10.049 -1.849 1.00 96.25 241 ASN A N 1
ATOM 1894 C CA . ASN A 1 241 ? -11.107 10.009 -1.808 1.00 96.25 241 ASN A CA 1
ATOM 1895 C C . ASN A 1 241 ? -11.587 9.531 -0.422 1.00 96.25 241 ASN A C 1
ATOM 1897 O O . ASN A 1 241 ? -11.083 8.537 0.104 1.00 96.25 241 ASN A O 1
ATOM 1901 N N . LYS A 1 242 ? -12.604 10.190 0.148 1.00 97.50 242 LYS A N 1
ATOM 1902 C CA . LYS A 1 242 ? -13.137 9.872 1.485 1.00 97.50 242 LYS A CA 1
ATOM 1903 C C . LYS A 1 242 ? -13.549 8.409 1.686 1.00 97.50 242 LYS A C 1
ATOM 1905 O O . LYS A 1 242 ? -13.484 7.910 2.804 1.00 97.50 242 LYS A O 1
ATOM 1910 N N . VAL A 1 243 ? -13.942 7.697 0.625 1.00 97.38 243 VAL A N 1
ATOM 1911 C CA . VAL A 1 243 ? -14.241 6.256 0.688 1.00 97.38 243 VAL A CA 1
ATOM 1912 C C . VAL A 1 243 ? -12.967 5.446 0.949 1.00 97.38 243 VAL A C 1
ATOM 1914 O O . VAL A 1 243 ? -12.982 4.558 1.799 1.00 97.38 243 VAL A O 1
ATOM 1917 N N . VAL A 1 244 ? -11.863 5.794 0.278 1.00 97.75 244 VAL A N 1
ATOM 1918 C CA . VAL A 1 244 ? -10.536 5.181 0.461 1.00 97.75 244 VAL A CA 1
ATOM 1919 C C . VAL A 1 244 ? -9.994 5.521 1.849 1.00 97.75 244 VAL A C 1
ATOM 1921 O O . VAL A 1 244 ? -9.717 4.619 2.636 1.00 97.75 244 VAL A O 1
ATOM 1924 N N . LYS A 1 245 ? -9.933 6.812 2.204 1.00 97.94 245 LYS A N 1
ATOM 1925 C CA . LYS A 1 245 ? -9.420 7.246 3.513 1.00 97.94 245 LYS A CA 1
ATOM 1926 C C . LYS A 1 245 ? -10.251 6.666 4.667 1.00 97.94 245 LYS A C 1
ATOM 1928 O O . LYS A 1 245 ? -9.692 6.096 5.598 1.00 97.94 245 LYS A O 1
ATOM 1933 N N . GLY A 1 246 ? -11.581 6.692 4.561 1.00 98.25 246 GLY A N 1
ATOM 1934 C CA . GLY A 1 246 ? -12.482 6.086 5.544 1.00 98.25 246 GLY A CA 1
ATOM 1935 C C . GLY A 1 246 ? -12.294 4.571 5.697 1.00 98.25 246 GLY A C 1
ATOM 1936 O O . GLY A 1 246 ? -12.235 4.085 6.825 1.00 98.25 246 GLY A O 1
ATOM 1937 N N . LYS A 1 247 ? -12.137 3.799 4.604 1.00 98.19 247 LYS A N 1
ATOM 1938 C CA . LYS A 1 247 ? -11.899 2.346 4.732 1.00 98.19 247 LYS A CA 1
ATOM 1939 C C . LYS A 1 247 ? -10.542 2.021 5.373 1.00 98.19 247 LYS A C 1
ATOM 1941 O O . LYS A 1 247 ? -10.458 1.006 6.063 1.00 98.19 247 LYS A O 1
ATOM 1946 N N . MET A 1 248 ? -9.526 2.874 5.198 1.00 98.75 248 MET A N 1
ATOM 1947 C CA . MET A 1 248 ? -8.221 2.713 5.850 1.00 98.75 248 MET A CA 1
ATOM 1948 C C . MET A 1 248 ? -8.335 2.828 7.374 1.00 98.75 248 MET A C 1
ATOM 1950 O O . MET A 1 248 ? -7.921 1.915 8.085 1.00 98.75 248 MET A O 1
ATOM 1954 N N . TYR A 1 249 ? -9.012 3.859 7.884 1.00 98.75 249 TYR A N 1
ATOM 1955 C CA . TYR A 1 249 ? -9.267 3.967 9.323 1.00 98.75 249 TYR A CA 1
ATOM 1956 C C . TYR A 1 249 ? -10.166 2.839 9.865 1.00 98.75 249 TYR A C 1
ATOM 1958 O O . TYR A 1 249 ? -9.940 2.362 10.974 1.00 98.75 249 TYR A O 1
ATOM 1966 N N . VAL A 1 250 ? -11.117 2.309 9.077 1.00 98.75 250 VAL A N 1
ATOM 1967 C CA . VAL A 1 250 ? -11.889 1.112 9.482 1.00 98.75 250 VAL A CA 1
ATOM 1968 C C . VAL A 1 250 ? -11.021 -0.143 9.599 1.00 98.75 250 VAL A C 1
ATOM 1970 O O . VAL A 1 250 ? -11.263 -0.943 10.502 1.00 98.75 250 VAL A O 1
ATOM 1973 N N . ILE A 1 251 ? -10.055 -0.378 8.700 1.00 98.75 251 ILE A N 1
ATOM 1974 C CA . ILE A 1 251 ? -9.179 -1.557 8.818 1.00 98.75 251 ILE A CA 1
ATOM 1975 C C . ILE A 1 251 ? -8.134 -1.373 9.928 1.00 98.75 251 ILE A C 1
ATOM 1977 O O . ILE A 1 251 ? -7.847 -2.333 10.639 1.00 98.75 251 ILE A O 1
ATOM 1981 N N . TYR A 1 252 ? -7.670 -0.142 10.166 1.00 98.81 252 TYR A N 1
ATOM 1982 C CA . TYR A 1 252 ? -6.801 0.194 11.296 1.00 98.81 252 TYR A CA 1
ATOM 1983 C C . TYR A 1 252 ? -7.506 0.009 12.649 1.00 98.81 252 TYR A C 1
ATOM 1985 O O . TYR A 1 252 ? -7.011 -0.729 13.499 1.00 98.81 252 TYR A O 1
ATOM 1993 N N . GLY A 1 253 ? -8.727 0.534 12.806 1.00 98.62 253 GLY A N 1
ATOM 1994 C CA . GLY A 1 253 ? -9.550 0.304 13.999 1.00 98.62 253 GLY A CA 1
ATOM 1995 C C . GLY A 1 253 ? -9.816 -1.182 14.267 1.00 98.62 253 GLY A C 1
ATOM 1996 O O . GLY A 1 253 ? -9.758 -1.615 15.413 1.00 98.62 253 GLY A O 1
ATOM 1997 N N . LYS A 1 254 ? -10.017 -2.002 13.222 1.00 98.62 254 LYS A N 1
ATOM 1998 C CA . LYS A 1 254 ? -10.141 -3.470 13.358 1.00 98.62 254 LYS A CA 1
ATOM 1999 C C . LYS A 1 254 ? -8.854 -4.157 13.805 1.00 98.62 254 LYS A C 1
ATOM 2001 O O . LYS A 1 254 ? -8.934 -5.159 14.510 1.00 98.62 254 LYS A O 1
ATOM 2006 N N . HIS A 1 255 ? -7.698 -3.666 13.369 1.00 98.62 255 HIS A N 1
ATOM 2007 C CA . HIS A 1 255 ? -6.396 -4.206 13.759 1.00 98.62 255 HIS A CA 1
ATOM 2008 C C . HIS A 1 255 ? -6.119 -3.924 15.242 1.00 98.62 255 HIS A C 1
ATOM 2010 O O . HIS A 1 255 ? -5.915 -4.865 16.007 1.00 98.62 255 HIS A O 1
ATOM 2016 N N . LEU A 1 256 ? -6.281 -2.672 15.680 1.00 98.56 256 LEU A N 1
ATOM 2017 C CA . LEU A 1 256 ? -6.171 -2.260 17.088 1.00 98.56 256 LEU A CA 1
ATOM 2018 C C . LEU A 1 256 ? -7.163 -3.020 17.998 1.00 98.56 256 LEU A C 1
ATOM 2020 O O . LEU A 1 256 ? -6.795 -3.557 19.040 1.00 98.56 256 LEU A O 1
ATOM 2024 N N . ASP A 1 257 ? -8.418 -3.168 17.566 1.00 97.69 257 ASP A N 1
ATOM 2025 C CA . ASP A 1 257 ? -9.458 -3.936 18.270 1.00 97.69 257 ASP A CA 1
ATOM 2026 C C . ASP A 1 257 ? -9.101 -5.435 18.394 1.00 97.69 257 ASP A C 1
ATOM 2028 O O . ASP A 1 257 ? -9.343 -6.059 19.430 1.00 97.69 257 ASP A O 1
ATOM 2032 N N . ALA A 1 258 ? -8.443 -6.014 17.380 1.00 97.19 258 ALA A N 1
ATOM 2033 C CA . ALA A 1 258 ? -7.917 -7.381 17.425 1.00 97.19 258 ALA A CA 1
ATOM 2034 C C . ALA A 1 258 ? -6.681 -7.534 18.339 1.00 97.19 258 ALA A C 1
ATOM 2036 O O . ALA A 1 258 ? -6.456 -8.626 18.874 1.00 97.19 258 ALA A O 1
ATOM 2037 N N . LEU A 1 259 ? -5.916 -6.458 18.559 1.00 96.94 259 LEU A N 1
ATOM 2038 C CA . LEU A 1 259 ? -4.856 -6.371 19.573 1.00 96.94 259 LEU A CA 1
ATOM 2039 C C . LEU A 1 259 ? -5.390 -6.105 20.995 1.00 96.94 259 LEU A C 1
ATOM 2041 O O . LEU A 1 259 ? -4.639 -6.275 21.953 1.00 96.94 259 LEU A O 1
ATOM 2045 N N . ALA A 1 260 ? -6.690 -5.809 21.139 1.00 97.25 260 ALA A N 1
ATOM 2046 C CA . ALA A 1 260 ? -7.369 -5.366 22.363 1.00 97.25 260 ALA A CA 1
ATOM 2047 C C . ALA A 1 260 ? -7.075 -3.912 22.797 1.00 97.25 260 ALA A C 1
ATOM 2049 O O . ALA A 1 260 ? -7.348 -3.537 23.938 1.00 97.25 260 ALA A O 1
ATOM 2050 N N . GLU A 1 261 ? -6.598 -3.072 21.881 1.00 97.62 261 GLU A N 1
ATOM 2051 C CA . GLU A 1 261 ? -6.308 -1.648 22.090 1.00 97.62 261 GLU A CA 1
ATOM 2052 C C . GLU A 1 261 ? -7.573 -0.806 21.854 1.00 97.62 261 GLU A C 1
ATOM 2054 O O . GLU A 1 261 ? -7.722 -0.095 20.862 1.00 97.62 261 GLU A O 1
ATOM 2059 N N . TYR A 1 262 ? -8.547 -0.953 22.758 1.00 98.12 262 TYR A N 1
ATOM 2060 C CA . TYR A 1 262 ? -9.925 -0.486 22.551 1.00 98.12 262 TYR A CA 1
ATOM 2061 C C . TYR A 1 262 ? -10.086 1.038 22.430 1.00 98.12 262 TYR A C 1
ATOM 2063 O O . TYR A 1 262 ? -10.982 1.479 21.714 1.00 98.12 262 TYR A O 1
ATOM 2071 N N . GLU A 1 263 ? -9.243 1.828 23.098 1.00 97.88 263 GLU A N 1
ATOM 2072 C CA . GLU A 1 263 ? -9.257 3.298 23.031 1.00 97.88 263 GLU A CA 1
ATOM 2073 C C . GLU A 1 263 ? -8.700 3.814 21.686 1.00 97.88 263 GLU A C 1
ATOM 2075 O O . GLU A 1 263 ? -9.449 4.483 20.967 1.00 97.88 263 GLU A O 1
ATOM 2080 N N . PRO A 1 264 ? -7.478 3.428 21.245 1.00 98.25 264 PRO A N 1
ATOM 2081 C CA . PRO A 1 264 ? -7.019 3.670 19.874 1.00 98.25 264 PRO A CA 1
ATOM 2082 C C . PRO A 1 264 ? -7.991 3.163 18.801 1.00 98.25 264 PRO A C 1
ATOM 2084 O O . PRO A 1 264 ? -8.256 3.865 17.824 1.00 98.25 264 PRO A O 1
ATOM 2087 N N . ALA A 1 265 ? -8.567 1.969 18.987 1.00 98.56 265 ALA A N 1
ATOM 2088 C CA . ALA A 1 265 ? -9.536 1.404 18.053 1.00 98.56 265 ALA A CA 1
ATOM 2089 C C . ALA A 1 265 ? -10.801 2.265 17.929 1.00 98.56 265 ALA A C 1
ATOM 2091 O O . ALA A 1 265 ? -11.267 2.497 16.814 1.00 98.56 265 ALA A O 1
ATOM 2092 N N . LEU A 1 266 ? -11.347 2.750 19.052 1.00 98.62 266 LEU A N 1
ATOM 2093 C CA . LEU A 1 266 ? -12.507 3.642 19.071 1.00 98.62 266 LEU A CA 1
ATOM 2094 C C . LEU A 1 266 ? -12.216 4.935 18.296 1.00 98.62 266 LEU A C 1
ATOM 2096 O O . LEU A 1 266 ? -12.949 5.239 17.357 1.00 98.62 266 LEU A O 1
ATOM 2100 N N . ASN A 1 267 ? -11.104 5.609 18.602 1.00 98.50 267 ASN A N 1
ATOM 2101 C CA . ASN A 1 267 ? -10.684 6.833 17.913 1.00 98.50 267 ASN A CA 1
ATOM 2102 C C . ASN A 1 267 ? -10.510 6.625 16.394 1.00 98.50 267 ASN A C 1
ATOM 2104 O O . ASN A 1 267 ? -10.987 7.427 15.588 1.00 98.50 267 ASN A O 1
ATOM 2108 N N . ALA A 1 268 ? -9.890 5.515 15.977 1.00 98.62 268 ALA A N 1
ATOM 2109 C CA . ALA A 1 268 ? -9.757 5.167 14.562 1.00 98.62 268 ALA A CA 1
ATOM 2110 C C . ALA A 1 268 ? -11.125 4.914 13.896 1.00 98.62 268 ALA A C 1
ATOM 2112 O O . ALA A 1 268 ? -11.366 5.360 12.774 1.00 98.62 268 ALA A O 1
ATOM 2113 N N . TYR A 1 269 ? -12.057 4.241 14.579 1.00 98.75 269 TYR A N 1
ATOM 2114 C CA . TYR A 1 269 ? -13.411 4.042 14.061 1.00 98.75 269 TYR A CA 1
ATOM 2115 C C . TYR A 1 269 ? -14.215 5.348 13.967 1.00 98.75 269 TYR A C 1
ATOM 2117 O O . TYR A 1 269 ? -14.946 5.521 12.993 1.00 98.75 269 TYR A O 1
ATOM 2125 N N . GLU A 1 270 ? -14.097 6.255 14.936 1.00 98.56 270 GLU A N 1
ATOM 2126 C CA . GLU A 1 270 ? -14.769 7.563 14.931 1.00 98.56 270 GLU A CA 1
ATOM 2127 C C . GLU A 1 270 ? -14.203 8.455 13.815 1.00 98.56 270 GLU A C 1
ATOM 2129 O O . GLU A 1 270 ? -14.959 8.886 12.942 1.00 98.56 270 GLU A O 1
ATOM 2134 N N . THR A 1 271 ? -12.874 8.551 13.704 1.00 98.50 271 THR A N 1
ATOM 2135 C CA . THR A 1 271 ? -12.173 9.209 12.583 1.00 98.50 271 THR A CA 1
ATOM 2136 C C . THR A 1 271 ? -12.644 8.684 11.217 1.00 98.50 271 THR A C 1
ATOM 2138 O O . THR A 1 271 ? -12.888 9.456 10.285 1.00 98.50 271 THR A O 1
ATOM 2141 N N . ALA A 1 272 ? -12.846 7.367 11.079 1.00 98.44 272 ALA A N 1
ATOM 2142 C CA . ALA A 1 272 ? -13.380 6.777 9.852 1.00 98.44 272 ALA A CA 1
ATOM 2143 C C . ALA A 1 272 ? -14.810 7.236 9.519 1.00 98.44 272 ALA A C 1
ATOM 2145 O O . ALA A 1 272 ? -15.153 7.376 8.340 1.00 98.44 272 ALA A O 1
ATOM 2146 N N . MET A 1 273 ? -15.648 7.431 10.542 1.00 98.31 273 MET A N 1
ATOM 2147 C CA . MET A 1 273 ? -17.042 7.848 10.396 1.00 98.31 273 MET A CA 1
ATOM 2148 C C . MET A 1 273 ? -17.182 9.337 10.075 1.00 98.31 273 MET A C 1
ATOM 2150 O O . MET A 1 273 ? -18.075 9.685 9.302 1.00 98.31 273 MET A O 1
ATOM 2154 N N . ASP A 1 274 ? -16.304 10.187 10.605 1.00 98.25 274 ASP A N 1
ATOM 2155 C CA . ASP A 1 274 ? -16.294 11.623 10.308 1.00 98.25 274 ASP A CA 1
ATOM 2156 C C . ASP A 1 274 ? -15.830 11.887 8.871 1.00 98.25 274 ASP A C 1
ATOM 2158 O O . ASP A 1 274 ? -16.476 12.613 8.112 1.00 98.25 274 ASP A O 1
ATOM 2162 N N . ILE A 1 275 ? -14.763 11.201 8.444 1.00 97.50 275 ILE A N 1
ATOM 2163 C CA . ILE A 1 275 ? -14.277 11.230 7.057 1.00 97.50 275 ILE A CA 1
ATOM 2164 C C . ILE A 1 275 ? -15.339 10.666 6.101 1.00 97.50 275 ILE A C 1
ATOM 2166 O O . ILE A 1 275 ? -15.567 11.204 5.013 1.00 97.50 275 ILE A O 1
ATOM 2170 N N . ASN A 1 276 ? -16.005 9.573 6.484 1.00 97.62 276 ASN A N 1
ATOM 2171 C CA . ASN A 1 276 ? -17.042 8.941 5.680 1.00 97.62 276 ASN A CA 1
ATOM 2172 C C . ASN A 1 276 ? -18.199 8.408 6.551 1.00 97.62 276 ASN A C 1
ATOM 2174 O O . ASN A 1 276 ? -18.131 7.279 7.042 1.00 97.62 276 ASN A O 1
ATOM 2178 N N . PRO A 1 277 ? -19.338 9.128 6.621 1.00 97.12 277 PRO A N 1
ATOM 2179 C CA . PRO A 1 277 ? -20.530 8.705 7.368 1.00 97.12 277 PRO A CA 1
ATOM 2180 C C . PRO A 1 277 ? -21.157 7.357 6.957 1.00 97.12 277 PRO A C 1
ATOM 2182 O O . PRO A 1 277 ? -22.089 6.895 7.625 1.00 97.12 277 PRO A O 1
ATOM 2185 N N . GLN A 1 278 ? -20.657 6.730 5.883 1.00 96.12 278 GLN A N 1
ATOM 2186 C CA . GLN A 1 278 ? -21.029 5.399 5.389 1.00 96.12 278 GLN A CA 1
ATOM 2187 C C . GLN A 1 278 ? -19.915 4.339 5.553 1.00 96.12 278 GLN A C 1
ATOM 2189 O O . GLN A 1 278 ? -20.038 3.240 5.022 1.00 96.12 278 GLN A O 1
ATOM 2194 N N . ALA A 1 279 ? -18.840 4.616 6.305 1.00 94.50 279 ALA A N 1
ATOM 2195 C CA . ALA A 1 279 ? -17.732 3.675 6.535 1.00 94.50 279 ALA A CA 1
ATOM 2196 C C . ALA A 1 279 ? -18.133 2.402 7.319 1.00 94.50 279 ALA A C 1
ATOM 2198 O O . ALA A 1 279 ? -17.417 1.402 7.304 1.00 94.50 279 ALA A O 1
ATOM 2199 N N . GLY A 1 280 ? -19.294 2.411 7.986 1.00 93.62 280 GLY A N 1
ATOM 2200 C CA . GLY A 1 280 ? -19.911 1.217 8.580 1.00 93.62 280 GLY A CA 1
ATOM 2201 C C . GLY A 1 280 ? -19.509 0.896 10.026 1.00 93.62 280 GLY A C 1
ATOM 2202 O O . GLY A 1 280 ? -19.992 -0.090 10.579 1.00 93.62 280 GLY A O 1
ATOM 2203 N N . ALA A 1 281 ? -18.690 1.726 10.680 1.00 96.94 281 ALA A N 1
ATOM 2204 C CA . ALA A 1 281 ? -18.211 1.471 12.043 1.00 96.94 281 ALA A CA 1
ATOM 2205 C C . ALA A 1 281 ? -19.228 1.781 13.168 1.00 96.94 281 ALA A C 1
ATOM 2207 O O . ALA A 1 281 ? -19.021 1.350 14.302 1.00 96.94 281 ALA A O 1
ATOM 2208 N N . LYS A 1 282 ? -20.360 2.448 12.874 1.00 97.12 282 LYS A N 1
ATOM 2209 C CA . LYS A 1 282 ? -21.363 2.929 13.861 1.00 97.12 282 LYS A CA 1
ATOM 2210 C C . LYS A 1 282 ? -21.786 1.909 14.932 1.00 97.12 282 LYS A C 1
ATOM 2212 O O . LYS A 1 282 ? -22.064 2.302 16.060 1.00 97.12 282 LYS A O 1
ATOM 2217 N N . LYS A 1 283 ? -21.871 0.614 14.597 1.00 97.62 283 LYS A N 1
ATOM 2218 C CA . LYS A 1 283 ? -22.196 -0.446 15.573 1.00 97.62 283 LYS A CA 1
ATOM 2219 C C . LYS A 1 283 ? -21.037 -0.697 16.540 1.00 97.62 283 LYS A C 1
ATOM 2221 O O . LYS A 1 283 ? -21.272 -0.824 17.736 1.00 97.62 283 LYS A O 1
ATOM 2226 N N . ARG A 1 284 ? -19.803 -0.752 16.027 1.00 97.44 284 ARG A N 1
ATOM 2227 C CA . ARG A 1 284 ? -18.617 -1.096 16.815 1.00 97.44 284 ARG A CA 1
ATOM 2228 C C . ARG A 1 284 ? -18.191 0.032 17.751 1.00 97.44 284 ARG A C 1
ATOM 2230 O O . ARG A 1 284 ? -17.824 -0.251 18.880 1.00 97.44 284 ARG A O 1
ATOM 2237 N N . ILE A 1 285 ? -18.357 1.282 17.317 1.00 98.25 285 ILE A N 1
ATOM 2238 C CA . ILE A 1 285 ? -18.183 2.487 18.145 1.00 98.25 285 ILE A CA 1
ATOM 2239 C C . ILE A 1 285 ? -18.988 2.366 19.448 1.00 98.25 285 ILE A C 1
ATOM 2241 O O . ILE A 1 285 ? -18.402 2.351 20.524 1.00 98.25 285 ILE A O 1
ATOM 2245 N N . ARG A 1 286 ? -20.305 2.123 19.359 1.00 97.69 286 ARG A N 1
ATOM 2246 C CA . ARG A 1 286 ? -21.181 1.950 20.538 1.00 97.69 286 ARG A CA 1
ATOM 2247 C C . ARG A 1 286 ? -20.770 0.781 21.439 1.00 97.69 286 ARG A C 1
ATOM 2249 O O . ARG A 1 286 ? -20.885 0.870 22.655 1.00 97.69 286 ARG A O 1
ATOM 2256 N N . GLU A 1 287 ? -20.317 -0.327 20.850 1.00 97.75 287 GLU A N 1
ATOM 2257 C CA . GLU A 1 287 ? -19.834 -1.496 21.602 1.00 97.75 287 GLU A CA 1
ATOM 2258 C C . GLU A 1 287 ? -18.526 -1.222 22.356 1.00 97.75 287 GLU A C 1
ATOM 2260 O O . GLU A 1 287 ? -18.286 -1.846 23.389 1.00 97.75 287 GLU A O 1
ATOM 2265 N N . LEU A 1 288 ? -17.677 -0.323 21.846 1.00 97.19 288 LEU A N 1
ATOM 2266 C CA . LEU A 1 288 ? -16.435 0.090 22.499 1.00 97.19 288 LEU A CA 1
ATOM 2267 C C . LEU A 1 288 ? -16.683 1.185 23.541 1.00 97.19 288 LEU A C 1
ATOM 2269 O O . LEU A 1 288 ? -16.208 1.034 24.661 1.00 97.19 288 LEU A O 1
ATOM 2273 N N . GLN A 1 289 ? -17.498 2.199 23.236 1.00 97.25 289 GLN A N 1
ATOM 2274 C CA . GLN A 1 289 ? -17.942 3.229 24.188 1.00 97.25 289 GLN A CA 1
ATOM 2275 C C . GLN A 1 289 ? -18.548 2.584 25.450 1.00 97.25 289 GLN A C 1
ATOM 2277 O O . GLN A 1 289 ? -17.989 2.700 26.542 1.00 97.25 289 GLN A O 1
ATOM 2282 N N . ALA A 1 290 ? -19.561 1.722 25.285 1.00 96.88 290 ALA A N 1
ATOM 2283 C CA . ALA A 1 290 ? -20.191 1.002 26.397 1.00 96.88 290 ALA A CA 1
ATOM 2284 C C . ALA A 1 290 ? -19.238 0.061 27.168 1.00 96.88 290 ALA A C 1
ATOM 2286 O O . ALA A 1 290 ? -19.484 -0.254 28.333 1.00 96.88 290 ALA A O 1
ATOM 2287 N N . LYS A 1 291 ? -18.148 -0.400 26.539 1.00 94.38 291 LYS A N 1
ATOM 2288 C CA . LYS A 1 291 ? -17.111 -1.228 27.178 1.00 94.38 291 LYS A CA 1
ATOM 2289 C C . LYS A 1 291 ? -16.101 -0.394 27.972 1.00 94.38 291 LYS A C 1
ATOM 2291 O O . LYS A 1 291 ? -15.641 -0.849 29.018 1.00 94.38 291 LYS A O 1
ATOM 2296 N N . LEU A 1 292 ? -15.771 0.797 27.479 1.00 94.06 292 LEU A N 1
ATOM 2297 C CA . LEU A 1 292 ? -14.896 1.779 28.124 1.00 94.06 292 LEU A CA 1
ATOM 2298 C C . LEU A 1 292 ? -15.631 2.614 29.189 1.00 94.06 292 LEU A C 1
ATOM 2300 O O . LEU A 1 292 ? -14.981 3.212 30.040 1.00 94.06 292 LEU A O 1
ATOM 2304 N N . LYS A 1 293 ? -16.973 2.560 29.203 1.00 91.88 293 LYS A N 1
ATOM 2305 C CA . LYS A 1 293 ? -17.885 3.368 30.039 1.00 91.88 293 LYS A CA 1
ATOM 2306 C C . LYS A 1 293 ? -17.900 4.852 29.641 1.00 91.88 293 LYS A C 1
ATOM 2308 O O . LYS A 1 293 ? -17.983 5.723 30.506 1.00 91.88 293 LYS A O 1
ATOM 2313 N N . LEU A 1 294 ? -17.826 5.087 28.331 1.00 66.88 294 LEU A N 1
ATOM 2314 C CA . LEU A 1 294 ? -18.050 6.363 27.647 1.00 66.88 294 LEU A CA 1
ATOM 2315 C C . LEU A 1 294 ? -19.485 6.409 27.093 1.00 66.88 294 LEU A C 1
ATOM 2317 O O . LEU A 1 294 ? -19.969 5.330 26.671 1.00 66.88 294 LEU A O 1
#